Protein 4FOK (pdb70)

Structure (mmCIF, N/CA/C/O backbone):
data_4FOK
#
_entry.id   4FOK
#
_cell.length_a   65.676
_cell.length_b   85.515
_cell.length_c   46.323
_cell.angle_alpha   90.00
_cell.angle_beta   90.00
_cell.angle_gamma   90.00
#
_symmetry.space_group_name_H-M   'P 21 21 2'
#
loop_
_entity.id
_entity.type
_entity.pdbx_description
1 polymer FimX
2 non-polymer "9,9'-[(2R,3R,3aS,5S,7aR,9R,10R,10aS,12S,14aR)-3,5,10,12-tetrahydroxy-5,12-dioxidooctahydro-2H,7H-difuro[3,2-d:3',2'-j][1,3,7,9,2,8]tetraoxadiphosphacyclododecine-2,9-diyl]bis(2-amino-1,9-dihydro-6H-purin-6-one)"
3 non-polymer GLYCEROL
4 water water
#
loop_
_atom_site.group_PDB
_atom_site.id
_atom_site.type_symbol
_atom_site.label_atom_id
_atom_site.label_alt_id
_atom_site.label_comp_id
_atom_site.label_asym_id
_atom_site.label_entity_id
_atom_site.label_seq_id
_atom_site.pdbx_PDB_ins_code
_atom_site.Cartn_x
_atom_site.Cartn_y
_atom_site.Cartn_z
_atom_site.occupancy
_atom_site.B_iso_or_equiv
_atom_site.auth_seq_id
_atom_site.auth_comp_id
_atom_site.auth_asym_id
_atom_site.auth_atom_id
_atom_site.pdbx_PDB_model_num
ATOM 1 N N . VAL A 1 1 ? -23.796 3.331 -24.580 1.00 41.12 426 VAL A N 1
ATOM 2 C CA . VAL A 1 1 ? -23.684 2.800 -23.192 1.00 40.27 426 VAL A CA 1
ATOM 3 C C . VAL A 1 1 ? -22.403 1.953 -23.029 1.00 39.64 426 VAL A C 1
ATOM 4 O O . VAL A 1 1 ? -21.944 1.301 -23.983 1.00 38.95 426 VAL A O 1
ATOM 8 N N . SER A 1 2 ? -21.830 1.975 -21.824 1.00 38.34 427 SER A N 1
ATOM 9 C CA . SER A 1 2 ? -20.679 1.140 -21.497 1.00 37.80 427 SER A CA 1
ATOM 10 C C . SER A 1 2 ? -21.102 -0.022 -20.607 1.00 36.57 427 SER A C 1
ATOM 11 O O . SER A 1 2 ? -21.487 0.168 -19.439 1.00 35.29 427 SER A O 1
ATOM 14 N N . ILE A 1 3 ? -21.025 -1.225 -21.172 1.00 35.56 428 ILE A N 1
ATOM 15 C CA . ILE A 1 3 ? -21.400 -2.430 -20.450 1.00 35.40 428 ILE A CA 1
ATOM 16 C C . ILE A 1 3 ? -20.387 -2.676 -19.346 1.00 34.76 428 ILE A C 1
ATOM 17 O O . ILE A 1 3 ? -19.175 -2.599 -19.571 1.00 33.88 428 ILE A O 1
ATOM 22 N N . TYR A 1 4 ? -20.905 -2.961 -18.154 1.00 33.97 429 TYR A N 1
ATOM 23 C CA . TYR A 1 4 ? -20.077 -3.155 -16.984 1.00 33.66 429 TYR A CA 1
ATOM 24 C C . TYR A 1 4 ? -19.231 -4.407 -17.175 1.00 33.57 429 TYR A C 1
ATOM 25 O O . TYR A 1 4 ? -19.759 -5.495 -17.423 1.00 32.34 429 TYR A O 1
ATOM 34 N N . ASP A 1 5 ? -17.917 -4.222 -17.078 1.00 32.55 430 ASP A N 1
ATOM 35 C CA . ASP A 1 5 ? -16.978 -5.309 -17.106 1.00 32.76 430 ASP A CA 1
ATOM 36 C C . ASP A 1 5 ? -16.009 -5.073 -15.933 1.00 33.19 430 ASP A C 1
ATOM 37 O O . ASP A 1 5 ? -15.124 -4.218 -16.019 1.00 31.78 430 ASP A O 1
ATOM 42 N N . PRO A 1 6 ? -16.169 -5.839 -14.835 1.00 34.13 431 PRO A N 1
ATOM 43 C CA . PRO A 1 6 ? -15.420 -5.488 -13.615 1.00 34.67 431 PRO A CA 1
ATOM 44 C C . PRO A 1 6 ? -13.903 -5.431 -13.833 1.00 34.85 431 PRO A C 1
ATOM 45 O O . PRO A 1 6 ? -13.234 -4.514 -13.332 1.00 34.97 431 PRO A O 1
ATOM 49 N N . ALA A 1 7 ? -13.376 -6.390 -14.594 1.00 35.01 432 ALA A N 1
ATOM 50 C CA . ALA A 1 7 ? -11.947 -6.434 -14.901 1.00 34.88 432 ALA A CA 1
ATOM 51 C C . ALA A 1 7 ? -11.525 -5.165 -15.650 1.00 35.19 432 ALA A C 1
ATOM 52 O O . ALA A 1 7 ? -10.487 -4.568 -15.335 1.00 35.06 432 ALA A O 1
ATOM 54 N N . ALA A 1 8 ? -12.342 -4.749 -16.624 1.00 34.76 433 ALA A N 1
ATOM 55 C CA . ALA A 1 8 ? -12.093 -3.510 -17.376 1.00 34.80 433 ALA A CA 1
ATOM 56 C C . ALA A 1 8 ? -12.240 -2.268 -16.482 1.00 34.77 433 ALA A C 1
ATOM 57 O O . ALA A 1 8 ? -11.461 -1.325 -16.617 1.00 35.10 433 ALA A O 1
ATOM 59 N N . ALA A 1 9 ? -13.219 -2.263 -15.571 1.00 35.38 434 ALA A N 1
ATOM 60 C CA . ALA A 1 9 ? -13.372 -1.142 -14.617 1.00 35.47 434 ALA A CA 1
ATOM 61 C C . ALA A 1 9 ? -12.139 -0.995 -13.702 1.00 36.18 434 ALA A C 1
ATOM 62 O O . ALA A 1 9 ? -11.642 0.111 -13.474 1.00 35.28 434 ALA A O 1
ATOM 64 N N . ASP A 1 10 ? -11.641 -2.106 -13.174 1.00 37.12 435 ASP A N 1
ATOM 65 C CA . ASP A 1 10 ? -10.435 -2.052 -12.329 1.00 37.94 435 ASP A CA 1
ATOM 66 C C . ASP A 1 10 ? -9.216 -1.627 -13.153 1.00 38.54 435 ASP A C 1
ATOM 67 O O . ASP A 1 10 ? -8.391 -0.839 -12.680 1.00 38.04 435 ASP A O 1
ATOM 72 N N . ARG A 1 11 ? -9.119 -2.137 -14.383 1.00 39.28 436 ARG A N 1
ATOM 73 C CA . ARG A 1 11 ? -8.062 -1.725 -15.311 1.00 40.31 436 ARG A CA 1
ATOM 74 C C . ARG A 1 11 ? -8.079 -0.213 -15.568 1.00 40.25 436 ARG A C 1
ATOM 75 O O . ARG A 1 11 ? -7.011 0.416 -15.631 1.00 40.22 436 ARG A O 1
ATOM 83 N N . ALA A 1 12 ? -9.273 0.368 -15.725 1.00 39.99 437 ALA A N 1
ATOM 84 C CA . ALA A 1 12 ? -9.384 1.826 -15.985 1.00 39.75 437 ALA A CA 1
ATOM 85 C C . ALA A 1 12 ? -8.946 2.656 -14.792 1.00 39.20 437 ALA A C 1
ATOM 86 O O . ALA A 1 12 ? -8.331 3.715 -14.955 1.00 39.22 437 ALA A O 1
ATOM 88 N N . GLU A 1 13 ? -9.282 2.195 -13.596 1.00 38.47 438 GLU A N 1
ATOM 89 C CA . GLU A 1 13 ? -8.867 2.884 -12.391 1.00 38.20 438 GLU A CA 1
ATOM 90 C C . GLU A 1 13 ? -7.340 2.842 -12.265 1.00 37.63 438 GLU A C 1
ATOM 91 O O . GLU A 1 13 ? -6.711 3.851 -11.984 1.00 37.74 438 GLU A O 1
ATOM 97 N N . GLU A 1 14 ? -6.741 1.686 -12.504 1.00 37.00 439 GLU A N 1
ATOM 98 C CA . GLU A 1 14 ? -5.299 1.597 -12.383 1.00 36.77 439 GLU A CA 1
ATOM 99 C C . GLU A 1 14 ? -4.626 2.383 -13.489 1.00 35.84 439 GLU A C 1
ATOM 100 O O . GLU A 1 14 ? -3.549 2.912 -13.282 1.00 35.73 439 GLU A O 1
ATOM 106 N N . GLU A 1 15 ? -5.288 2.497 -14.640 1.00 34.55 440 GLU A N 1
ATOM 107 C CA . GLU A 1 15 ? -4.834 3.372 -15.712 1.00 33.74 440 GLU A CA 1
ATOM 108 C C . GLU A 1 15 ? -4.852 4.862 -15.284 1.00 32.61 440 GLU A C 1
ATOM 109 O O . GLU A 1 15 ? -3.938 5.608 -15.657 1.00 31.40 440 GLU A O 1
ATOM 115 N N . ARG A 1 16 ? -5.860 5.297 -14.513 1.00 31.26 441 ARG A N 1
ATOM 116 C CA A ARG A 1 16 ? -5.888 6.689 -14.014 0.60 31.26 441 ARG A CA 1
ATOM 117 C CA B ARG A 1 16 ? -5.893 6.680 -14.022 0.40 30.81 441 ARG A CA 1
ATOM 118 C C . ARG A 1 16 ? -4.727 6.930 -13.055 1.00 30.36 441 ARG A C 1
ATOM 119 O O . ARG A 1 16 ? -4.087 7.976 -13.097 1.00 29.13 441 ARG A O 1
ATOM 134 N N . ILE A 1 17 ? -4.476 5.959 -12.183 1.00 30.08 442 ILE A N 1
ATOM 135 C CA . ILE A 1 17 ? -3.388 6.068 -11.203 1.00 29.33 442 ILE A CA 1
ATOM 136 C C . ILE A 1 17 ? -2.078 6.056 -11.956 1.00 28.94 442 ILE A C 1
ATOM 137 O O . ILE A 1 17 ? -1.232 6.917 -11.734 1.00 28.02 442 ILE A O 1
ATOM 142 N N . GLU A 1 18 ? -1.924 5.087 -12.859 1.00 27.61 443 GLU A N 1
ATOM 143 C CA . GLU A 1 18 ? -0.710 4.950 -13.644 1.00 27.69 443 GLU A CA 1
ATOM 144 C C . GLU A 1 18 ? -0.372 6.230 -14.394 1.00 25.84 443 GLU A C 1
ATOM 145 O O . GLU A 1 18 ? 0.795 6.581 -14.478 1.00 25.44 443 GLU A O 1
ATOM 151 N N A ARG A 1 19 ? -1.385 6.900 -14.989 0.50 24.74 444 ARG A N 1
ATOM 152 N N B ARG A 1 19 ? -1.369 6.904 -14.921 0.50 24.50 444 ARG A N 1
ATOM 153 C CA A ARG A 1 19 ? -1.185 8.196 -15.720 0.50 24.21 444 ARG A CA 1
ATOM 154 C CA B ARG A 1 19 ? -1.069 8.053 -15.719 0.50 23.68 444 ARG A CA 1
ATOM 155 C C A ARG A 1 19 ? -0.579 9.213 -14.776 0.50 22.56 444 ARG A C 1
ATOM 156 C C B ARG A 1 19 ? -0.659 9.260 -14.824 0.50 22.36 444 ARG A C 1
ATOM 157 O O A ARG A 1 19 ? 0.383 9.902 -15.124 0.50 22.25 444 ARG A O 1
ATOM 158 O O B ARG A 1 19 ? 0.128 10.110 -15.257 0.50 21.91 444 ARG A O 1
ATOM 173 N N . TRP A 1 20 ? -1.158 9.306 -13.584 1.00 20.84 445 TRP A N 1
ATOM 174 C CA . TRP A 1 20 ? -0.670 10.273 -12.580 1.00 19.96 445 TRP A CA 1
ATOM 175 C C . TRP A 1 20 ? 0.763 9.945 -12.211 1.00 18.34 445 TRP A C 1
ATOM 176 O O . TRP A 1 20 ? 1.586 10.821 -12.107 1.00 16.32 445 TRP A O 1
ATOM 187 N N . VAL A 1 21 ? 1.038 8.661 -11.996 1.00 17.66 446 VAL A N 1
ATOM 188 C CA . VAL A 1 21 ? 2.398 8.255 -11.623 1.00 17.19 446 VAL A CA 1
ATOM 189 C C . VAL A 1 21 ? 3.342 8.613 -12.741 1.00 16.71 446 VAL A C 1
ATOM 190 O O . VAL A 1 21 ? 4.403 9.185 -12.532 1.00 14.50 446 VAL A O 1
ATOM 194 N N . GLU A 1 22 ? 2.955 8.255 -13.954 1.00 17.19 447 GLU A N 1
ATOM 195 C CA . GLU A 1 22 ? 3.758 8.595 -15.099 1.00 17.82 447 GLU A CA 1
ATOM 196 C C . GLU A 1 22 ? 3.933 10.119 -15.252 1.00 16.55 447 GLU A C 1
ATOM 197 O O . GLU A 1 22 ? 5.007 10.589 -15.623 1.00 17.29 447 GLU A O 1
ATOM 203 N N . GLN A 1 23 ? 2.883 10.880 -14.988 1.00 15.63 448 GLN A N 1
ATOM 204 C CA A GLN A 1 23 ? 2.998 12.336 -15.066 0.50 15.21 448 GLN A CA 1
ATOM 205 C CA B GLN A 1 23 ? 2.959 12.340 -15.029 0.50 15.49 448 GLN A CA 1
ATOM 206 C C . GLN A 1 23 ? 3.956 12.849 -13.990 1.00 14.29 448 GLN A C 1
ATOM 207 O O . GLN A 1 23 ? 4.756 13.728 -14.257 1.00 14.02 448 GLN A O 1
ATOM 218 N N . LEU A 1 24 ? 3.904 12.281 -12.791 1.00 13.62 449 LEU A N 1
ATOM 219 C CA . LEU A 1 24 ? 4.861 12.677 -11.756 1.00 13.14 449 LEU A CA 1
ATOM 220 C C . LEU A 1 24 ? 6.299 12.366 -12.155 1.00 12.96 449 LEU A C 1
ATOM 221 O O . LEU A 1 24 ? 7.188 13.182 -11.965 1.00 12.82 449 LEU A O 1
ATOM 226 N N A ARG A 1 25 ? 6.542 11.199 -12.732 0.50 13.04 450 ARG A N 1
ATOM 227 N N B ARG A 1 25 ? 6.504 11.168 -12.707 0.50 13.15 450 ARG A N 1
ATOM 228 C CA A ARG A 1 25 ? 7.887 10.906 -13.215 0.50 13.19 450 ARG A CA 1
ATOM 229 C CA B ARG A 1 25 ? 7.794 10.777 -13.287 0.50 13.35 450 ARG A CA 1
ATOM 230 C C A ARG A 1 25 ? 8.321 11.836 -14.330 0.50 12.41 450 ARG A C 1
ATOM 231 C C B ARG A 1 25 ? 8.284 11.800 -14.308 0.50 12.52 450 ARG A C 1
ATOM 232 O O A ARG A 1 25 ? 9.476 12.250 -14.365 0.50 12.80 450 ARG A O 1
ATOM 233 O O B ARG A 1 25 ? 9.429 12.236 -14.258 0.50 12.77 450 ARG A O 1
ATOM 248 N N . GLU A 1 26 ? 7.407 12.142 -15.249 1.00 12.79 451 GLU A N 1
ATOM 249 C CA . GLU A 1 26 ? 7.700 13.106 -16.311 1.00 12.63 451 GLU A CA 1
ATOM 250 C C . GLU A 1 26 ? 8.016 14.462 -15.729 1.00 13.21 451 GLU A C 1
ATOM 251 O O . GLU A 1 26 ? 8.969 15.113 -16.155 1.00 13.94 451 GLU A O 1
ATOM 257 N N . ALA A 1 27 ? 7.291 14.841 -14.676 1.00 13.05 452 ALA A N 1
ATOM 258 C CA . ALA A 1 27 ? 7.562 16.094 -14.000 1.00 13.46 452 ALA A CA 1
ATOM 259 C C . ALA A 1 27 ? 8.938 16.111 -13.355 1.00 13.62 452 ALA A C 1
ATOM 260 O O . ALA A 1 27 ? 9.619 17.113 -13.391 1.00 13.42 452 ALA A O 1
ATOM 262 N N . LEU A 1 28 ? 9.360 14.989 -12.779 1.00 13.23 453 LEU A N 1
ATOM 263 C CA . LEU A 1 28 ? 10.681 14.930 -12.164 1.00 14.73 453 LEU A CA 1
ATOM 264 C C . LEU A 1 28 ? 11.797 15.063 -13.202 1.00 16.05 453 LEU A C 1
ATOM 265 O O . LEU A 1 28 ? 12.748 15.825 -13.001 1.00 16.52 453 LEU A O 1
ATOM 270 N N . VAL A 1 29 ? 11.634 14.368 -14.320 1.00 17.03 454 VAL A N 1
ATOM 271 C CA . VAL A 1 29 ? 12.618 14.352 -15.408 1.00 17.46 454 VAL A CA 1
ATOM 272 C C . VAL A 1 29 ? 12.609 15.688 -16.158 1.00 17.77 454 VAL A C 1
ATOM 273 O O . VAL A 1 29 ? 13.649 16.239 -16.473 1.00 18.35 454 VAL A O 1
ATOM 277 N N . GLY A 1 30 ? 11.414 16.214 -16.408 1.00 17.08 455 GLY A N 1
ATOM 278 C CA . GLY A 1 30 ? 11.234 17.359 -17.269 1.00 16.36 455 GLY A CA 1
ATOM 279 C C . GLY A 1 30 ? 11.015 18.688 -16.589 1.00 16.64 455 GLY A C 1
ATOM 280 O O . GLY A 1 30 ? 10.511 19.598 -17.223 1.00 18.08 455 GLY A O 1
ATOM 281 N N . ASP A 1 31 ? 11.333 18.780 -15.301 1.00 16.17 456 ASP A N 1
ATOM 282 C CA A ASP A 1 31 ? 11.197 20.074 -14.645 0.50 16.15 456 ASP A CA 1
ATOM 283 C CA B ASP A 1 31 ? 11.127 19.970 -14.441 0.50 16.32 456 ASP A CA 1
ATOM 284 C C . ASP A 1 31 ? 9.731 20.552 -14.645 1.00 15.17 456 ASP A C 1
ATOM 285 O O . ASP A 1 31 ? 9.489 21.742 -14.881 1.00 14.81 456 ASP A O 1
ATOM 294 N N . GLY A 1 32 ? 8.795 19.640 -14.434 1.00 13.74 457 GLY A N 1
ATOM 295 C CA . GLY A 1 32 ? 7.373 19.940 -14.497 1.00 13.75 457 GLY A CA 1
ATOM 296 C C . GLY A 1 32 ? 6.871 20.491 -13.201 1.00 13.30 457 GLY A C 1
ATOM 297 O O . GLY A 1 32 ? 5.783 21.078 -13.145 1.00 13.81 457 GLY A O 1
ATOM 298 N N . PHE A 1 33 ? 7.674 20.352 -12.151 1.00 12.56 458 PHE A N 1
ATOM 299 C CA . PHE A 1 33 ? 7.305 20.982 -10.906 1.00 11.85 458 PHE A CA 1
ATOM 300 C C . PHE A 1 33 ? 7.709 22.424 -10.901 1.00 11.88 458 PHE A C 1
ATOM 301 O O . PHE A 1 33 ? 8.455 22.865 -11.743 1.00 11.44 458 PHE A O 1
ATOM 309 N N . LEU A 1 34 ? 7.196 23.161 -9.929 1.00 13.19 459 LEU A N 1
ATOM 310 C CA . LEU A 1 34 ? 7.486 24.579 -9.788 1.00 14.03 459 LEU A CA 1
ATOM 311 C C . LEU A 1 34 ? 7.396 24.886 -8.295 1.00 13.01 459 LEU A C 1
ATOM 312 O O . LEU A 1 34 ? 6.585 24.290 -7.601 1.00 13.56 459 LEU A O 1
ATOM 317 N N . LEU A 1 35 ? 8.227 25.782 -7.805 1.00 12.54 460 LEU A N 1
ATOM 318 C CA . LEU A 1 35 ? 8.026 26.303 -6.444 1.00 12.06 460 LEU A CA 1
ATOM 319 C C . LEU A 1 35 ? 7.368 27.671 -6.445 1.00 12.40 460 LEU A C 1
ATOM 320 O O . LEU A 1 35 ? 7.695 28.545 -7.223 1.00 13.71 460 LEU A O 1
ATOM 325 N N . HIS A 1 36 ? 6.418 27.825 -5.562 1.00 11.57 461 HIS A N 1
ATOM 326 C CA . HIS A 1 36 ? 5.943 29.117 -5.152 1.00 11.95 461 HIS A CA 1
ATOM 327 C C . HIS A 1 36 ? 6.462 29.379 -3.757 1.00 12.09 461 HIS A C 1
ATOM 328 O O . HIS A 1 36 ? 6.953 28.474 -3.082 1.00 11.88 461 HIS A O 1
ATOM 335 N N . TYR A 1 37 ? 6.327 30.616 -3.305 1.00 11.58 462 TYR A N 1
ATOM 336 C CA . TYR A 1 37 ? 6.991 31.047 -2.107 1.00 12.06 462 TYR A CA 1
ATOM 337 C C . TYR A 1 37 ? 6.060 31.857 -1.266 1.00 12.58 462 TYR A C 1
ATOM 338 O O . TYR A 1 37 ? 5.270 32.628 -1.798 1.00 13.63 462 TYR A O 1
ATOM 347 N N . GLN A 1 38 ? 6.142 31.651 0.033 1.00 11.72 463 GLN A N 1
ATOM 348 C CA . GLN A 1 38 ? 5.346 32.409 0.962 1.00 11.44 463 GLN A CA 1
ATOM 349 C C . GLN A 1 38 ? 6.296 33.088 1.929 1.00 11.43 463 GLN A C 1
ATOM 350 O O . GLN A 1 38 ? 7.088 32.409 2.582 1.00 11.80 463 GLN A O 1
ATOM 356 N N . PRO A 1 39 ? 6.221 34.425 2.046 1.00 12.88 464 PRO A N 1
ATOM 357 C CA . PRO A 1 39 ? 7.046 35.162 2.976 1.00 12.47 464 PRO A CA 1
ATOM 358 C C . PRO A 1 39 ? 6.752 34.722 4.391 1.00 12.08 464 PRO A C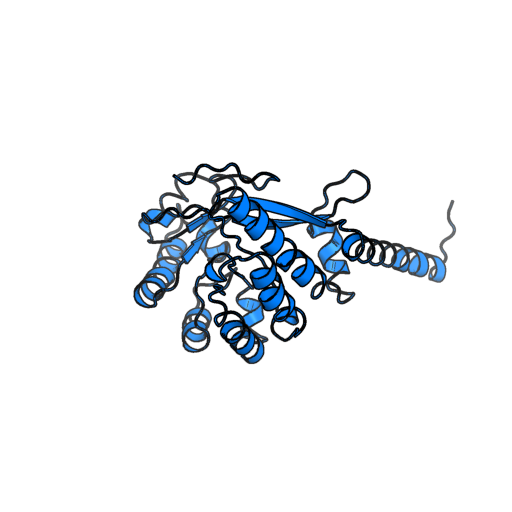 1
ATOM 359 O O . PRO A 1 39 ? 5.592 34.448 4.735 1.00 12.71 464 PRO A O 1
ATOM 363 N N . VAL A 1 40 ? 7.807 34.663 5.183 1.00 11.33 465 VAL A N 1
ATOM 364 C CA . VAL A 1 40 ? 7.737 34.340 6.596 1.00 11.49 465 VAL A CA 1
ATOM 365 C C . VAL A 1 40 ? 8.320 35.522 7.307 1.00 12.74 465 VAL A C 1
ATOM 366 O O . VAL A 1 40 ? 9.474 35.872 7.068 1.00 14.91 465 VAL A O 1
ATOM 370 N N . LEU A 1 41 ? 7.500 36.146 8.154 1.00 12.42 466 LEU A N 1
ATOM 371 C CA . LEU A 1 41 ? 7.831 37.433 8.775 1.00 13.21 466 LEU A CA 1
ATOM 372 C C . LEU A 1 41 ? 8.300 37.269 10.210 1.00 12.95 466 LEU A C 1
ATOM 373 O O . LEU A 1 41 ? 7.648 36.618 11.039 1.00 13.54 466 LEU A O 1
ATOM 378 N N . ASN A 1 42 ? 9.446 37.851 10.503 1.00 13.94 467 ASN A N 1
ATOM 379 C CA . ASN A 1 42 ? 9.958 37.898 11.859 1.00 14.81 467 ASN A CA 1
ATOM 380 C C . ASN A 1 42 ? 9.245 38.959 12.670 1.00 15.65 467 ASN A C 1
ATOM 381 O O . ASN A 1 42 ? 9.093 40.101 12.217 1.00 15.05 467 ASN A O 1
ATOM 386 N N . LEU A 1 43 ? 8.805 38.572 13.855 1.00 15.55 468 LEU A N 1
ATOM 387 C CA . LEU A 1 43 ? 8.064 39.466 14.747 1.00 17.21 468 LEU A CA 1
ATOM 388 C C . LEU A 1 43 ? 8.905 40.005 15.903 1.00 18.35 468 LEU A C 1
ATOM 389 O O . LEU A 1 43 ? 8.400 40.793 16.710 1.00 19.70 468 LEU A O 1
ATOM 394 N N . GLN A 1 44 ? 10.140 39.564 16.023 1.00 20.47 469 GLN A N 1
ATOM 395 C CA . GLN A 1 44 ? 10.892 39.791 17.257 1.00 21.59 469 GLN A CA 1
ATOM 396 C C . GLN A 1 44 ? 12.173 40.535 16.979 1.00 23.37 469 GLN A C 1
ATOM 397 O O . GLN A 1 44 ? 13.217 40.228 17.574 1.00 24.37 469 GLN A O 1
ATOM 403 N N . GLY A 1 45 ? 12.087 41.503 16.057 1.00 23.78 470 GLY A N 1
ATOM 404 C CA . GLY A 1 45 ? 13.167 42.464 15.805 1.00 25.20 470 GLY A CA 1
ATOM 405 C C . GLY A 1 45 ? 14.349 41.979 14.982 1.00 25.95 470 GLY A C 1
ATOM 406 O O . GLY A 1 45 ? 15.440 42.587 15.034 1.00 26.37 470 GLY A O 1
ATOM 407 N N . GLU A 1 46 ? 14.179 40.891 14.225 1.00 25.57 471 GLU A N 1
ATOM 408 C CA . GLU A 1 46 ? 15.291 40.367 13.44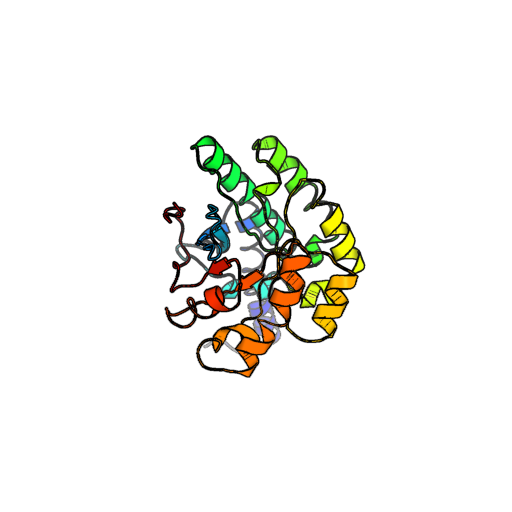1 1.00 25.77 471 GLU A CA 1
ATOM 409 C C . GLU A 1 46 ? 14.791 40.007 12.053 1.00 25.64 471 GLU A C 1
ATOM 410 O O . GLU A 1 46 ? 14.523 38.825 11.749 1.00 24.72 471 GLU A O 1
ATOM 416 N N . PRO A 1 47 ? 14.601 41.052 11.230 1.00 25.44 472 PRO A N 1
ATOM 417 C CA . PRO A 1 47 ? 14.127 40.812 9.901 1.00 24.80 472 PRO A CA 1
ATOM 418 C C . PRO A 1 47 ? 15.104 39.862 9.249 1.00 24.06 472 PRO A C 1
ATOM 419 O O . PRO A 1 47 ? 16.315 39.865 9.559 1.00 23.75 472 PRO A O 1
ATOM 423 N N . LEU A 1 48 ? 14.555 39.021 8.400 1.00 20.77 473 LEU A N 1
ATOM 424 C CA . LEU A 1 48 ? 15.318 38.028 7.696 1.00 19.32 473 LEU A CA 1
ATOM 425 C C . LEU A 1 48 ? 14.493 37.776 6.461 1.00 17.24 473 LEU A C 1
ATOM 426 O O . LEU A 1 48 ? 13.264 37.719 6.550 1.00 16.21 473 LEU A O 1
ATOM 431 N N . GLU A 1 49 ? 15.147 37.712 5.315 1.00 14.95 474 GLU A N 1
ATOM 432 C CA . GLU A 1 49 ? 14.485 37.430 4.078 1.00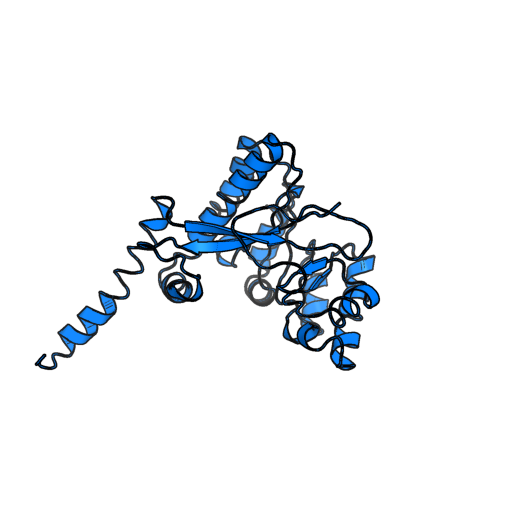 14.62 474 GLU A CA 1
ATOM 433 C C . GLU A 1 49 ? 14.323 35.915 4.031 1.00 13.93 474 GLU A C 1
ATOM 434 O O . GLU A 1 49 ? 15.267 35.154 3.747 1.00 14.01 474 GLU A O 1
ATOM 440 N N . LEU A 1 50 ? 13.121 35.514 4.360 1.00 13.11 475 LEU A N 1
ATOM 441 C CA . LEU A 1 50 ? 12.764 34.135 4.510 1.00 12.58 475 LEU A CA 1
ATOM 442 C C . LEU A 1 50 ? 11.438 33.861 3.817 1.00 12.27 475 LEU A C 1
ATOM 443 O O . LEU A 1 50 ? 10.435 34.531 4.065 1.00 12.24 475 LEU A O 1
ATOM 448 N N . TYR A 1 51 ? 11.422 32.821 2.994 1.00 11.71 476 TYR A N 1
ATOM 449 C CA . TYR A 1 51 ? 10.195 32.347 2.420 1.00 11.40 476 TYR A CA 1
ATOM 450 C C . TYR A 1 51 ? 10.086 30.860 2.651 1.00 11.27 476 TYR A C 1
ATOM 451 O O . TYR A 1 51 ? 11.090 30.171 2.770 1.00 11.46 476 TYR A O 1
ATOM 460 N N . GLN A 1 52 ? 8.865 30.352 2.639 1.00 10.85 477 GLN A N 1
ATOM 461 C CA . GLN A 1 52 ? 8.673 28.921 2.566 1.00 10.59 477 GLN A CA 1
ATOM 462 C C . GLN A 1 52 ? 8.368 28.534 1.150 1.00 9.83 477 GLN A C 1
ATOM 463 O O . GLN A 1 52 ? 7.551 29.160 0.489 1.00 11.19 477 GLN A O 1
ATOM 469 N N . ALA A 1 53 ? 8.960 27.433 0.735 1.00 10.60 478 ALA A N 1
ATOM 470 C CA . ALA A 1 53 ? 8.691 26.879 -0.562 1.00 10.58 478 ALA A CA 1
ATOM 471 C C . ALA A 1 53 ? 7.447 26.022 -0.546 1.00 10.39 478 ALA A C 1
ATOM 472 O O . ALA A 1 53 ? 7.251 25.230 0.371 1.00 10.76 478 ALA A O 1
ATOM 474 N N . PHE A 1 54 ? 6.611 26.197 -1.572 1.00 11.22 479 PHE A N 1
ATOM 475 C CA . PHE A 1 54 ? 5.448 25.360 -1.783 1.00 11.17 479 PHE A CA 1
ATOM 476 C C . PHE A 1 54 ? 5.496 24.774 -3.198 1.00 12.31 479 PHE A C 1
ATOM 477 O O . PHE A 1 54 ? 5.827 25.459 -4.186 1.00 13.63 479 PHE A O 1
ATOM 485 N N . LEU A 1 55 ? 5.187 23.503 -3.273 1.00 11.04 480 LEU A N 1
ATOM 486 C CA . LEU A 1 55 ? 5.274 22.737 -4.516 1.00 11.22 480 LEU A CA 1
ATOM 487 C C . LEU A 1 55 ? 4.045 22.886 -5.368 1.00 11.69 480 LEU A C 1
ATOM 488 O O . LEU A 1 55 ? 2.936 22.792 -4.868 1.00 12.38 480 LEU A O 1
ATOM 493 N N . ARG A 1 56 ? 4.253 23.084 -6.667 1.00 11.52 481 ARG A N 1
ATOM 494 C CA . ARG A 1 56 ? 3.192 23.046 -7.647 1.00 13.00 481 ARG A CA 1
ATOM 495 C C . ARG A 1 56 ? 3.640 22.137 -8.780 1.00 12.36 481 ARG A C 1
ATOM 496 O O . ARG A 1 56 ? 4.835 21.925 -9.007 1.00 12.96 481 ARG A O 1
ATOM 504 N N . LEU A 1 57 ? 2.666 21.589 -9.483 1.00 12.79 482 LEU A N 1
ATOM 505 C CA . LEU A 1 57 ? 2.896 20.821 -10.661 1.00 12.46 482 LEU A CA 1
ATOM 506 C C . LEU A 1 57 ? 2.264 21.520 -11.838 1.00 13.60 482 LEU A C 1
ATOM 507 O O . LEU A 1 57 ? 1.064 21.796 -11.829 1.00 13.83 482 LEU A O 1
ATOM 512 N N . GLU A 1 58 ? 3.060 21.821 -12.855 1.00 13.60 483 GLU A N 1
ATOM 513 C CA . GLU A 1 58 ? 2.537 22.554 -14.001 1.00 14.78 483 GLU A CA 1
ATOM 514 C C . GLU A 1 58 ? 2.132 21.529 -15.060 1.00 15.05 483 GLU A C 1
ATOM 515 O O . GLU A 1 58 ? 2.959 21.020 -15.824 1.00 16.36 483 GLU A O 1
ATOM 521 N N . ARG A 1 59 ? 0.852 21.175 -15.013 1.00 15.38 484 ARG A N 1
ATOM 522 C CA . ARG A 1 59 ? 0.307 20.116 -15.820 1.00 16.25 484 ARG A CA 1
ATOM 523 C C . ARG A 1 59 ? -0.645 20.683 -16.851 1.00 16.24 484 ARG A C 1
ATOM 524 O O . ARG A 1 59 ? -1.784 21.024 -16.547 1.00 16.26 484 ARG A O 1
ATOM 532 N N . ASN A 1 60 ? -0.169 20.754 -18.085 1.00 16.90 485 ASN A N 1
ATOM 533 C CA . ASN A 1 60 ? -1.021 21.078 -19.225 1.00 17.65 485 ASN A CA 1
ATOM 534 C C . ASN A 1 60 ? -1.924 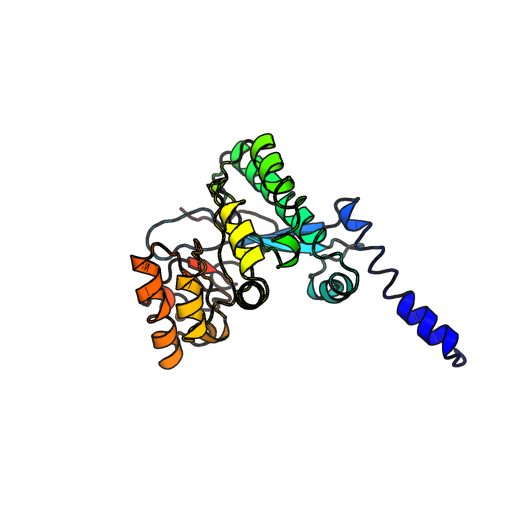22.298 -18.954 1.00 17.59 485 ASN A C 1
ATOM 535 O O . ASN A 1 60 ? -3.125 22.255 -19.136 1.00 17.87 485 ASN A O 1
ATOM 540 N N . GLY A 1 61 ? -1.327 23.368 -18.460 1.00 17.89 486 GLY A N 1
ATOM 541 C CA . GLY A 1 61 ? -2.013 24.640 -18.313 1.00 18.41 486 GLY A CA 1
ATOM 542 C C . GLY A 1 61 ? -2.658 24.812 -16.948 1.00 19.23 486 GLY A C 1
ATOM 543 O O . GLY A 1 61 ? -3.320 25.809 -16.704 1.00 20.13 486 GLY A O 1
ATOM 544 N N . GLU A 1 62 ? -2.462 23.840 -16.056 1.00 18.49 487 GLU A N 1
ATOM 545 C CA . GLU A 1 62 ? -2.960 23.956 -14.711 1.00 18.23 487 GLU A CA 1
ATOM 546 C C . GLU A 1 62 ? -1.797 23.956 -13.743 1.00 17.51 487 GLU A C 1
ATOM 547 O O . GLU A 1 62 ? -0.910 23.123 -13.818 1.00 17.57 487 GLU A O 1
ATOM 553 N N . MET A 1 63 ? -1.844 24.887 -12.823 1.00 16.54 488 MET A N 1
ATOM 554 C CA A MET A 1 63 ? -0.871 25.003 -11.746 0.50 16.57 488 MET A CA 1
ATOM 555 C CA B MET A 1 63 ? -0.851 24.907 -11.778 0.50 17.02 488 MET A CA 1
ATOM 556 C C . MET A 1 63 ? -1.394 24.151 -10.587 1.00 15.79 488 MET A C 1
ATOM 557 O O . MET A 1 63 ? -2.152 24.667 -9.778 1.00 17.39 488 MET A O 1
ATOM 566 N N . MET A 1 64 ? -1.043 22.880 -10.516 1.00 14.36 489 MET A N 1
ATOM 567 C CA A MET A 1 64 ? -1.725 22.029 -9.568 0.50 13.77 489 MET A CA 1
ATOM 568 C CA B MET A 1 64 ? -1.693 21.944 -9.588 0.50 14.04 489 MET A CA 1
ATOM 569 C C . MET A 1 64 ? -1.083 21.993 -8.179 1.00 13.57 489 MET A C 1
ATOM 570 O O . MET A 1 64 ? 0.112 22.031 -8.020 1.00 14.00 489 MET A O 1
ATOM 579 N N . SER A 1 65 ? -1.945 21.921 -7.193 1.00 13.18 490 SER A N 1
ATOM 580 C CA . SER A 1 65 ? -1.578 21.723 -5.819 1.00 12.18 490 SER A CA 1
ATOM 581 C C . SER A 1 65 ? -1.176 20.271 -5.599 1.00 12.05 490 SER A C 1
ATOM 582 O O . SER A 1 65 ? -1.708 19.371 -6.233 1.00 12.87 490 SER A O 1
ATOM 585 N N . PRO A 1 66 ? -0.300 20.015 -4.618 1.00 12.30 491 PRO A N 1
ATOM 586 C CA . PRO A 1 66 ? -0.017 18.654 -4.215 1.00 12.67 491 PRO A CA 1
ATOM 587 C C . PRO A 1 66 ? -1.238 17.933 -3.692 1.00 11.50 491 PRO A C 1
ATOM 588 O O . PRO A 1 66 ? -1.250 16.710 -3.661 1.00 11.61 491 PRO A O 1
ATOM 592 N N . ASN A 1 67 ? -2.283 18.683 -3.327 1.00 10.86 492 ASN A N 1
ATOM 593 C CA . ASN A 1 67 ? -3.556 18.061 -3.019 1.00 12.15 492 ASN A CA 1
ATOM 594 C C . ASN A 1 67 ? -4.047 17.122 -4.123 1.00 11.54 492 ASN A C 1
ATOM 595 O O . ASN A 1 67 ? -4.751 16.138 -3.853 1.00 12.46 492 ASN A O 1
ATOM 600 N N . ALA A 1 68 ? -3.693 17.450 -5.361 1.00 12.15 493 ALA A N 1
ATOM 601 C CA . ALA A 1 68 ? -4.043 16.637 -6.520 1.00 12.94 493 ALA A CA 1
ATOM 602 C C . ALA A 1 68 ? -3.347 15.274 -6.520 1.00 13.35 493 ALA A C 1
ATOM 603 O O . ALA A 1 68 ? -3.964 14.235 -6.857 1.00 14.52 493 ALA A O 1
ATOM 605 N N . PHE A 1 69 ? -2.057 15.268 -6.181 1.00 13.56 494 PHE A N 1
ATOM 606 C CA . PHE A 1 69 ? -1.213 14.136 -6.524 1.00 14.02 494 PHE A CA 1
ATOM 607 C C . PHE A 1 69 ? -0.396 13.512 -5.404 1.00 15.33 494 PHE A C 1
ATOM 608 O O . PHE A 1 69 ? 0.239 12.474 -5.595 1.00 14.51 494 PHE A O 1
ATOM 616 N N . MET A 1 70 ? -0.373 14.121 -4.248 1.00 16.71 495 MET A N 1
ATOM 617 C CA . MET A 1 70 ? 0.539 13.628 -3.214 1.00 18.32 495 MET A CA 1
ATOM 618 C C . MET A 1 70 ? 0.156 12.260 -2.680 1.00 18.89 495 MET A C 1
ATOM 619 O O . MET A 1 70 ? 1.037 11.500 -2.285 1.00 19.22 495 MET A O 1
ATOM 624 N N . ALA A 1 71 ? -1.129 11.920 -2.730 1.00 18.76 496 ALA A N 1
ATOM 625 C CA . ALA A 1 71 ? -1.589 10.649 -2.222 1.00 19.05 496 ALA A CA 1
ATOM 626 C C . ALA A 1 71 ? -1.047 9.595 -3.147 1.00 18.06 496 ALA A C 1
ATOM 627 O O . ALA A 1 71 ? -0.500 8.604 -2.687 1.00 19.13 496 ALA A O 1
ATOM 629 N N . ILE A 1 72 ? -1.162 9.837 -4.452 1.00 17.73 497 ILE A N 1
ATOM 630 C CA . ILE A 1 72 ? -0.580 8.933 -5.442 1.00 17.84 497 ILE A CA 1
ATOM 631 C C . ILE A 1 72 ? 0.935 8.829 -5.296 1.00 17.36 497 ILE A C 1
ATOM 632 O O . ILE A 1 72 ? 1.514 7.714 -5.357 1.00 16.85 497 ILE A O 1
ATOM 637 N N . ALA A 1 73 ? 1.573 9.966 -5.076 1.00 17.09 498 ALA A N 1
ATOM 638 C CA . ALA A 1 73 ? 3.013 9.975 -4.901 1.00 16.93 498 ALA A CA 1
ATOM 639 C C . ALA A 1 73 ? 3.431 9.122 -3.708 1.00 18.05 498 ALA A C 1
ATOM 640 O O . ALA A 1 73 ? 4.408 8.393 -3.785 1.00 16.97 498 ALA A O 1
ATOM 642 N N . GLU A 1 74 ? 2.740 9.296 -2.594 1.00 19.09 499 GLU A N 1
ATOM 643 C CA A GLU A 1 74 ? 3.042 8.515 -1.397 0.50 20.47 499 GLU A CA 1
ATOM 644 C CA B GLU A 1 74 ? 2.998 8.518 -1.385 0.50 20.42 499 GLU A CA 1
ATOM 645 C C . GLU A 1 74 ? 2.859 7.033 -1.686 1.00 21.18 499 GLU A C 1
ATOM 646 O O . GLU A 1 74 ? 3.747 6.240 -1.357 1.00 20.99 499 GLU A O 1
ATOM 657 N N . GLU A 1 75 ? 1.742 6.665 -2.319 1.00 21.76 500 GLU A N 1
ATOM 658 C CA . GLU A 1 75 ? 1.434 5.231 -2.582 1.00 23.94 500 GLU A CA 1
ATOM 659 C C . GLU A 1 75 ? 2.423 4.618 -3.532 1.00 23.45 500 GLU A C 1
ATOM 660 O O . GLU A 1 75 ? 2.610 3.407 -3.511 1.00 23.65 500 GLU A O 1
ATOM 666 N N . HIS A 1 76 ? 3.043 5.439 -4.377 1.00 21.75 501 HIS A N 1
ATOM 667 C CA . HIS A 1 76 ? 3.970 4.933 -5.379 1.00 21.13 501 HIS A CA 1
ATOM 668 C C . HIS A 1 76 ? 5.405 5.299 -5.110 1.00 19.88 501 HIS A C 1
ATOM 669 O O . HIS A 1 76 ? 6.255 5.198 -5.986 1.00 20.36 501 HIS A O 1
ATOM 676 N N . ASP A 1 77 ? 5.663 5.676 -3.872 1.00 19.90 502 ASP A N 1
ATOM 677 C CA . ASP A 1 77 ? 7.002 5.888 -3.382 1.00 20.66 502 ASP A CA 1
ATOM 678 C C . ASP A 1 77 ? 7.742 6.942 -4.205 1.00 19.14 502 ASP A C 1
ATOM 679 O O . ASP A 1 77 ? 8.943 6.811 -4.488 1.00 19.50 502 ASP A O 1
ATOM 684 N N . LEU A 1 78 ? 7.042 8.018 -4.535 1.00 17.24 503 LEU A N 1
ATOM 685 C CA . LEU A 1 78 ? 7.667 9.134 -5.258 1.00 15.59 503 LEU A CA 1
ATOM 686 C C . LEU A 1 78 ? 7.961 10.335 -4.385 1.00 14.45 503 LEU A C 1
ATOM 687 O O . LEU A 1 78 ? 8.606 11.262 -4.834 1.00 12.91 503 LEU A O 1
ATOM 692 N N . VAL A 1 79 ? 7.531 10.300 -3.132 1.00 12.86 504 VAL A N 1
ATOM 693 C CA . VAL A 1 79 ? 7.694 11.455 -2.258 1.00 13.67 504 VAL A CA 1
ATOM 694 C C . VAL A 1 79 ? 9.159 11.750 -1.976 1.00 12.74 504 VAL A C 1
ATOM 695 O O . VAL A 1 79 ? 9.574 12.897 -1.981 1.00 12.43 504 VAL A O 1
ATOM 699 N N A THR A 1 80 ? 9.941 10.700 -1.772 0.50 12.58 505 THR A N 1
ATOM 700 N N B THR A 1 80 ? 9.969 10.720 -1.760 0.50 12.98 505 THR A N 1
ATOM 701 C CA A THR A 1 80 ? 11.372 10.831 -1.528 0.50 12.63 505 THR A CA 1
ATOM 702 C CA B THR A 1 80 ? 11.394 10.944 -1.488 0.50 13.30 505 THR A CA 1
ATOM 703 C C A THR A 1 80 ? 12.041 11.639 -2.618 0.50 12.62 505 THR A C 1
ATOM 704 C C B THR A 1 80 ? 12.057 11.685 -2.633 0.50 13.01 505 THR A C 1
ATOM 705 O O A THR A 1 80 ? 12.781 12.577 -2.346 0.50 12.88 505 THR A O 1
ATOM 706 O O B THR A 1 80 ? 12.824 12.627 -2.416 0.50 13.16 505 THR A O 1
ATOM 713 N N . GLU A 1 81 ? 11.748 11.285 -3.868 1.00 13.08 506 GLU A N 1
ATOM 714 C CA . GLU A 1 81 ? 12.329 11.951 -5.006 1.00 13.91 506 GLU A CA 1
ATOM 715 C C . GLU A 1 81 ? 11.752 13.352 -5.217 1.00 12.50 506 GLU A C 1
ATOM 716 O O . GLU A 1 81 ? 12.471 14.251 -5.621 1.00 12.88 506 GLU A O 1
ATOM 722 N N . ILE A 1 82 ? 10.464 13.537 -4.923 1.00 12.27 507 ILE A N 1
ATOM 723 C CA . ILE A 1 82 ? 9.837 14.843 -5.072 1.00 12.55 507 ILE A CA 1
ATOM 724 C C . ILE A 1 82 ? 10.460 15.794 -4.078 1.00 12.40 507 ILE A C 1
ATOM 725 O O . ILE A 1 82 ? 10.791 16.915 -4.414 1.00 12.29 507 ILE A O 1
ATOM 730 N N . ASP A 1 83 ? 10.642 15.331 -2.847 1.00 12.01 508 ASP A N 1
ATOM 731 C CA . ASP A 1 83 ? 11.293 16.195 -1.827 1.00 11.66 508 ASP A CA 1
ATOM 732 C C . ASP A 1 83 ? 12.732 16.567 -2.207 1.00 11.61 508 ASP A C 1
ATOM 733 O O . ASP A 1 83 ? 13.150 17.701 -2.031 1.00 11.05 508 ASP A O 1
ATOM 738 N N . ARG A 1 84 ? 13.463 15.642 -2.801 1.00 11.62 509 ARG A N 1
ATOM 739 C CA . ARG A 1 84 ? 14.790 15.965 -3.285 1.00 11.87 509 ARG A CA 1
ATOM 740 C C . ARG A 1 84 ? 14.752 16.974 -4.405 1.00 10.97 509 ARG A C 1
ATOM 741 O O . ARG A 1 84 ? 15.642 17.846 -4.487 1.00 12.41 509 ARG A O 1
ATOM 749 N N . TRP A 1 85 ? 13.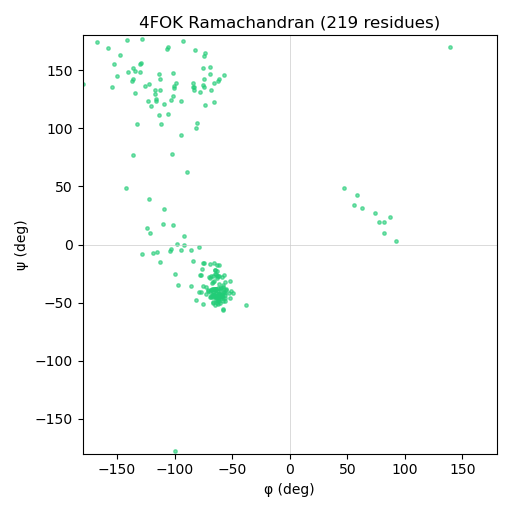753 16.841 -5.278 1.00 10.69 510 TRP A N 1
ATOM 750 C CA . TRP A 1 85 ? 13.524 17.795 -6.405 1.00 11.51 510 TRP A CA 1
ATOM 751 C C . TRP A 1 85 ? 13.335 19.189 -5.813 1.00 10.53 510 TRP A C 1
ATOM 752 O O . TRP A 1 85 ? 13.919 20.181 -6.270 1.00 12.69 510 TRP A O 1
ATOM 763 N N . VAL A 1 86 ? 12.466 19.267 -4.808 1.00 9.78 511 VAL A N 1
ATOM 764 C CA . VAL A 1 86 ? 12.166 20.532 -4.151 1.00 8.60 511 VAL A CA 1
ATOM 765 C C . VAL A 1 86 ? 13.391 21.125 -3.510 1.00 9.59 511 VAL A C 1
ATOM 766 O O . VAL A 1 86 ? 13.668 22.322 -3.673 1.00 10.10 511 VAL A O 1
ATOM 770 N N . VAL A 1 87 ? 14.111 20.301 -2.756 1.00 10.17 512 VAL A N 1
ATOM 771 C CA . VAL A 1 87 ? 15.310 20.771 -2.091 1.00 10.50 512 VAL A CA 1
ATOM 772 C C . VAL A 1 87 ? 16.321 21.254 -3.120 1.00 10.97 512 VAL A C 1
ATOM 773 O O . VAL A 1 87 ? 16.876 22.319 -2.933 1.00 11.39 512 VAL A O 1
ATOM 777 N N . ALA A 1 88 ? 16.599 20.446 -4.137 1.00 12.04 513 ALA A N 1
ATOM 778 C CA . ALA A 1 88 ? 17.497 20.874 -5.221 1.00 12.08 513 ALA A CA 1
ATOM 779 C C . ALA A 1 88 ? 17.051 22.192 -5.874 1.00 11.99 513 ALA A C 1
ATOM 780 O O . ALA A 1 88 ? 17.876 23.092 -6.067 1.00 12.47 513 ALA A O 1
ATOM 782 N N A ARG A 1 89 ? 15.774 22.350 -6.237 0.50 13.14 514 ARG A N 1
ATOM 783 N N B ARG A 1 89 ? 15.759 22.298 -6.200 0.50 11.76 514 ARG A N 1
ATOM 784 C CA A ARG A 1 89 ? 15.383 23.610 -6.898 0.50 13.50 514 ARG A CA 1
ATOM 785 C CA B ARG A 1 89 ? 15.232 23.510 -6.823 0.50 11.07 514 ARG A CA 1
ATOM 786 C C A ARG A 1 89 ? 15.358 24.766 -5.903 0.50 12.58 514 ARG A C 1
ATOM 787 C C B ARG A 1 89 ? 15.378 24.703 -5.903 0.50 11.12 514 ARG A C 1
ATOM 788 O O A ARG A 1 89 ? 15.651 25.895 -6.285 0.50 13.29 514 ARG A O 1
ATOM 789 O O B ARG A 1 89 ? 15.781 25.777 -6.331 0.50 11.68 514 ARG A O 1
ATOM 804 N N . ALA A 1 90 ? 15.054 24.497 -4.628 1.00 12.20 515 ALA A N 1
ATOM 805 C CA . ALA A 1 90 ? 15.190 25.523 -3.611 1.00 11.14 515 ALA A CA 1
ATOM 806 C C . ALA A 1 90 ? 16.628 26.049 -3.505 1.00 11.30 515 ALA A C 1
ATOM 807 O O . ALA A 1 90 ? 16.845 27.249 -3.455 1.00 11.05 515 ALA A O 1
ATOM 809 N N . ILE A 1 91 ? 17.613 25.153 -3.511 1.00 12.06 516 ILE A N 1
ATOM 810 C CA . ILE A 1 91 ? 19.019 25.572 -3.446 1.00 11.51 516 ILE A CA 1
ATOM 811 C C . ILE A 1 91 ? 19.388 26.380 -4.709 1.00 11.69 516 ILE A C 1
ATOM 812 O O . ILE A 1 91 ? 20.059 27.402 -4.612 1.00 11.34 516 ILE A O 1
ATOM 817 N N . ARG A 1 92 ? 18.918 25.926 -5.871 1.00 12.72 517 ARG A N 1
ATOM 818 C CA . ARG A 1 92 ? 19.116 26.677 -7.087 1.00 13.94 517 ARG A CA 1
ATOM 819 C C . ARG A 1 92 ? 18.547 28.101 -6.951 1.00 13.95 517 ARG A C 1
ATOM 820 O O . ARG A 1 92 ? 19.196 29.091 -7.273 1.00 13.45 517 ARG A O 1
ATOM 828 N N . GLN A 1 93 ? 17.316 28.197 -6.460 1.00 14.41 518 GLN A N 1
ATOM 829 C CA . GLN A 1 93 ? 16.707 29.503 -6.194 1.00 13.75 518 GLN A CA 1
ATOM 830 C C . GLN A 1 93 ? 17.539 30.346 -5.209 1.00 14.67 518 GLN A C 1
ATOM 831 O O . GLN A 1 93 ? 17.739 31.535 -5.415 1.00 16.33 518 GLN A O 1
ATOM 837 N N . LEU A 1 94 ? 17.998 29.749 -4.116 1.00 14.47 519 LEU A N 1
ATOM 838 C CA . LEU A 1 94 ? 18.860 30.428 -3.184 1.00 13.67 519 LEU A CA 1
ATOM 839 C C . LEU A 1 94 ? 20.112 30.967 -3.875 1.00 13.77 519 LEU A C 1
ATOM 840 O O . LEU A 1 94 ? 20.548 32.099 -3.620 1.00 14.97 519 LEU A O 1
ATOM 845 N N . GLY A 1 95 ? 20.689 30.154 -4.738 1.00 13.78 520 GLY A N 1
ATOM 846 C CA . GLY A 1 95 ? 21.881 30.573 -5.495 1.00 15.21 520 GLY A CA 1
ATOM 847 C C . GLY A 1 95 ? 21.617 31.683 -6.483 1.00 15.64 520 GLY A C 1
ATOM 848 O O . GLY A 1 95 ? 22.390 32.624 -6.577 1.00 15.11 520 GLY A O 1
ATOM 849 N N . GLU A 1 96 ? 20.521 31.580 -7.212 1.00 16.31 521 GLU A N 1
ATOM 850 C CA . GLU A 1 96 ? 20.174 32.627 -8.158 1.00 17.92 521 GLU A CA 1
ATOM 851 C C . GLU A 1 96 ? 19.853 33.912 -7.412 1.00 17.95 521 GLU A C 1
ATOM 852 O O . GLU A 1 96 ? 20.255 35.007 -7.835 1.00 19.45 521 GLU A O 1
ATOM 858 N N . ARG A 1 97 ? 19.186 33.806 -6.271 1.00 18.05 522 ARG A N 1
ATOM 859 C CA . ARG A 1 97 ? 18.865 34.965 -5.471 1.00 17.09 522 ARG A CA 1
ATOM 860 C C . ARG A 1 97 ? 20.124 35.643 -4.940 1.00 19.20 522 ARG A C 1
ATOM 861 O O . ARG A 1 97 ? 20.242 36.862 -5.001 1.00 18.99 522 ARG A O 1
ATOM 869 N N . GLN A 1 98 ? 21.051 34.838 -4.422 1.00 18.67 523 GLN A N 1
ATOM 870 C CA . GLN A 1 98 ? 22.294 35.334 -3.884 1.00 21.78 523 GLN A CA 1
ATOM 871 C C . GLN A 1 98 ? 23.082 36.046 -4.976 1.00 22.27 523 GLN A C 1
ATOM 872 O O . GLN A 1 98 ? 23.601 37.125 -4.742 1.00 23.10 523 GLN A O 1
ATOM 878 N N . ARG A 1 99 ? 23.141 35.449 -6.156 1.00 23.89 524 ARG A N 1
ATOM 879 C CA . ARG A 1 99 ? 23.881 36.052 -7.282 1.00 25.46 524 ARG A CA 1
ATOM 880 C C . ARG A 1 99 ? 23.273 37.389 -7.720 1.00 25.98 524 ARG A C 1
ATOM 881 O O . ARG A 1 99 ? 23.985 38.233 -8.246 1.00 25.97 524 ARG A O 1
ATOM 889 N N . ALA A 1 100 ? 21.977 37.567 -7.459 1.00 25.88 525 ALA A N 1
ATOM 890 C CA . ALA A 1 100 ? 21.247 38.783 -7.764 1.00 26.52 525 ALA A CA 1
ATOM 891 C C . ALA A 1 100 ? 21.270 39.737 -6.583 1.00 26.60 525 ALA A C 1
ATOM 892 O O . ALA A 1 100 ? 20.586 40.740 -6.616 1.00 27.91 525 ALA A O 1
ATOM 894 N N . GLY A 1 101 ? 22.045 39.412 -5.544 1.00 26.27 526 GLY A N 1
ATOM 895 C CA . GLY A 1 101 ? 22.287 40.288 -4.403 1.00 26.11 526 GLY A CA 1
ATOM 896 C C . GLY A 1 101 ? 21.264 40.178 -3.285 1.00 25.44 526 GLY A C 1
ATOM 897 O O . GLY A 1 101 ? 21.119 41.094 -2.501 1.00 26.24 526 GLY A O 1
ATOM 898 N N . HIS A 1 102 ? 20.582 39.041 -3.187 1.00 24.64 527 HIS A N 1
ATOM 899 C CA . HIS A 1 102 ? 19.515 38.844 -2.189 1.00 23.63 527 HIS A CA 1
ATOM 900 C C . HIS A 1 102 ? 19.934 37.735 -1.229 1.00 23.02 527 HIS A C 1
ATOM 901 O O . HIS A 1 102 ? 20.262 36.639 -1.688 1.00 22.69 527 HIS A O 1
ATOM 908 N N . LYS A 1 103 ? 19.935 37.994 0.078 1.00 21.93 528 LYS A N 1
ATOM 909 C CA . LYS A 1 103 ? 20.329 36.983 1.070 1.00 21.11 528 LYS A CA 1
ATOM 910 C C . LYS A 1 103 ? 19.072 36.187 1.478 1.00 19.00 528 LYS A C 1
ATOM 911 O O . LYS A 1 103 ? 18.624 36.201 2.629 1.00 18.88 528 LYS A O 1
ATOM 917 N N . THR A 1 104 ? 18.523 35.529 0.485 1.00 17.21 529 THR A N 1
ATOM 918 C CA . THR A 1 104 ? 17.254 34.814 0.615 1.00 15.51 529 THR A CA 1
ATOM 919 C C . THR A 1 104 ? 17.489 33.558 1.373 1.00 15.06 529 THR A C 1
ATOM 920 O O . THR A 1 104 ? 18.477 32.883 1.120 1.00 14.77 529 THR A O 1
ATOM 924 N N . HIS A 1 105 ? 16.566 33.250 2.297 1.00 13.00 530 HIS A N 1
ATOM 925 C CA . HIS A 1 105 ? 16.507 31.985 3.008 1.00 12.51 530 HIS A CA 1
ATOM 926 C C . HIS A 1 105 ? 15.253 31.290 2.543 1.00 11.77 530 HIS A C 1
ATOM 927 O O . HIS A 1 105 ? 14.218 31.933 2.296 1.00 11.05 530 HIS A O 1
ATOM 934 N N . LEU A 1 106 ? 15.347 29.976 2.403 1.00 11.90 531 LEU A N 1
ATOM 935 C CA . LEU A 1 106 ? 14.187 29.201 2.089 1.00 11.44 531 LEU A CA 1
ATOM 936 C C . LEU A 1 106 ? 13.934 28.144 3.114 1.00 11.63 531 LEU A C 1
ATOM 937 O O . LEU A 1 106 ? 14.863 27.459 3.555 1.00 12.05 531 LEU A O 1
ATOM 942 N N . LEU A 1 107 ? 12.652 28.004 3.445 1.00 11.48 532 LEU A N 1
ATOM 943 C CA A LEU A 1 107 ? 12.211 26.951 4.316 0.50 10.58 532 LEU A CA 1
ATOM 944 C CA B LEU A 1 107 ? 12.136 26.955 4.327 0.50 12.08 532 LEU A CA 1
ATOM 945 C C . LEU A 1 107 ? 11.513 25.910 3.435 1.00 10.93 532 LEU A C 1
ATOM 946 O O . LEU A 1 107 ? 10.585 26.222 2.684 1.00 10.93 532 LEU A O 1
ATOM 955 N N . VAL A 1 108 ? 11.996 24.681 3.519 1.00 10.87 533 VAL A N 1
ATOM 956 C CA A VAL A 1 108 ? 11.636 23.629 2.590 0.50 10.96 533 VAL A CA 1
ATOM 957 C CA B VAL A 1 108 ? 11.594 23.650 2.600 0.50 11.09 533 VAL A CA 1
ATOM 958 C C . VAL A 1 108 ? 11.182 22.405 3.367 1.00 11.46 533 VAL A C 1
ATOM 959 O O . VAL A 1 108 ? 11.771 22.081 4.406 1.00 12.47 533 VAL A O 1
ATOM 966 N N . ARG A 1 109 ? 10.142 21.744 2.870 1.00 11.04 534 ARG A N 1
ATOM 967 C CA . ARG A 1 109 ? 9.657 20.532 3.494 1.00 10.55 534 ARG A CA 1
ATOM 968 C C . ARG A 1 109 ? 10.416 19.317 3.060 1.00 9.68 534 ARG A C 1
ATOM 969 O O . ARG A 1 109 ? 10.713 19.151 1.869 1.00 9.88 534 ARG A O 1
ATOM 977 N N . ILE A 1 110 ? 10.684 18.438 4.027 1.00 9.91 535 ILE A N 1
ATOM 978 C CA . ILE A 1 110 ? 11.114 17.078 3.738 1.00 11.08 535 ILE A CA 1
ATOM 979 C C . ILE A 1 110 ? 10.371 16.111 4.637 1.00 10.86 535 ILE A C 1
ATOM 980 O O . ILE A 1 110 ? 10.079 16.436 5.780 1.00 10.89 535 ILE A O 1
ATOM 985 N N . GLY A 1 111 ? 10.020 14.959 4.070 1.00 11.87 536 GLY A N 1
ATOM 986 C CA . GLY A 1 111 ? 9.346 13.916 4.818 1.00 13.03 536 GLY A CA 1
ATOM 987 C C . GLY A 1 111 ? 10.340 12.918 5.406 1.00 13.39 536 GLY A C 1
ATOM 988 O O . GLY A 1 111 ? 11.553 12.973 5.162 1.00 13.48 536 GLY A O 1
ATOM 989 N N . PRO A 1 112 ? 9.829 11.985 6.192 1.00 14.04 537 PRO A N 1
ATOM 990 C CA . PRO A 1 112 ? 10.684 11.065 6.940 1.00 13.96 537 PRO A CA 1
ATOM 991 C C . PRO A 1 112 ? 11.527 10.161 6.048 1.00 13.84 537 PRO A C 1
ATOM 992 O O . PRO A 1 112 ? 12.620 9.745 6.454 1.00 13.36 537 PRO A O 1
ATOM 996 N N . ASN A 1 113 ? 11.041 9.858 4.851 1.00 13.37 538 ASN A N 1
ATOM 997 C CA . ASN A 1 113 ? 11.842 9.023 3.943 1.00 15.33 538 ASN A CA 1
ATOM 998 C C . ASN A 1 113 ? 13.135 9.717 3.574 1.00 14.24 538 ASN A C 1
ATOM 999 O O . ASN A 1 113 ? 14.096 9.071 3.167 1.00 14.65 538 ASN A O 1
ATOM 1004 N N . SER A 1 114 ? 13.150 11.046 3.691 1.00 12.85 539 SER A N 1
ATOM 1005 C CA . SER A 1 114 ? 14.332 11.809 3.371 1.00 12.35 539 SER A CA 1
ATOM 1006 C C . SER A 1 114 ? 15.403 11.703 4.473 1.00 12.65 539 SER A C 1
ATOM 1007 O O . SER A 1 114 ? 16.583 11.929 4.201 1.00 12.21 539 SER A O 1
ATOM 1010 N N . PHE A 1 115 ? 15.005 11.344 5.696 1.00 12.68 540 PHE A N 1
ATOM 1011 C CA . PHE A 1 115 ? 15.961 11.325 6.820 1.00 13.93 540 PHE A CA 1
ATOM 1012 C C . PHE A 1 115 ? 17.086 10.348 6.573 1.00 15.28 540 PHE A C 1
ATOM 1013 O O . PHE A 1 115 ? 18.207 10.603 6.992 1.00 15.46 540 PHE A O 1
ATOM 1021 N N . SER A 1 116 ? 16.770 9.239 5.896 1.00 16.28 541 SER A N 1
ATOM 1022 C CA A SER A 1 116 ? 17.683 8.128 5.620 0.50 17.47 541 SER A CA 1
ATOM 1023 C CA B SER A 1 116 ? 17.812 8.241 5.635 0.50 17.83 541 SER A CA 1
ATOM 1024 C C . SER A 1 116 ? 18.114 8.078 4.153 1.00 17.85 541 SER A C 1
ATOM 1025 O O . SER A 1 116 ? 18.814 7.165 3.753 1.00 19.88 541 SER A O 1
ATOM 1030 N N . ASP A 1 117 ? 17.650 9.034 3.355 1.00 17.23 542 ASP A N 1
ATOM 1031 C CA . ASP A 1 117 ? 17.920 9.074 1.933 1.00 16.13 542 ASP A CA 1
ATOM 1032 C C . ASP A 1 117 ? 19.313 9.664 1.685 1.00 16.42 542 ASP A C 1
ATOM 1033 O O . ASP A 1 117 ? 19.491 10.876 1.719 1.00 14.43 542 ASP A O 1
ATOM 1038 N N . PRO A 1 118 ? 20.293 8.813 1.344 1.00 17.13 543 PRO A N 1
ATOM 1039 C CA . PRO A 1 118 ? 21.610 9.369 1.022 1.00 16.89 543 PRO A CA 1
ATOM 1040 C C . PRO A 1 118 ? 21.613 10.399 -0.087 1.00 15.60 543 PRO A C 1
ATOM 1041 O O . PRO A 1 118 ? 22.443 11.302 -0.075 1.00 16.24 543 PRO A O 1
ATOM 1045 N N . GLN A 1 119 ? 20.716 10.255 -1.057 1.00 14.72 544 GLN A N 1
ATOM 1046 C CA A GLN A 1 119 ? 20.642 11.202 -2.139 0.50 14.53 544 GLN A CA 1
ATOM 1047 C CA B GLN A 1 119 ? 20.618 11.192 -2.142 0.50 14.58 544 GLN A CA 1
ATOM 1048 C C . GLN A 1 119 ? 20.155 12.580 -1.658 1.00 14.02 544 GLN A C 1
ATOM 1049 O O . GLN A 1 119 ? 20.512 13.604 -2.252 1.00 12.35 544 GLN A O 1
ATOM 1060 N N . MET A 1 120 ? 19.355 12.613 -0.596 1.00 12.78 545 MET A N 1
ATOM 1061 C CA . MET A 1 120 ? 18.951 13.919 -0.053 1.00 12.32 545 MET A CA 1
ATOM 1062 C C . MET A 1 120 ? 20.121 14.677 0.533 1.00 11.47 545 MET A C 1
ATOM 1063 O O . MET A 1 120 ? 20.351 15.844 0.214 1.00 11.73 545 MET A O 1
ATOM 1068 N N . ILE A 1 121 ? 20.897 14.031 1.389 1.00 11.99 546 ILE A N 1
ATOM 1069 C CA A ILE A 1 121 ? 22.057 14.691 1.939 0.50 11.79 546 ILE A CA 1
ATOM 1070 C CA B ILE A 1 121 ? 22.099 14.658 1.918 0.50 12.35 546 ILE A CA 1
ATOM 1071 C C . ILE A 1 121 ? 23.054 15.042 0.814 1.00 11.78 546 ILE A C 1
ATOM 1072 O O . ILE A 1 121 ? 23.600 16.124 0.811 1.00 11.41 546 ILE A O 1
ATOM 1081 N N . ASP A 1 122 ? 23.245 14.153 -0.156 1.00 12.11 547 ASP A N 1
ATOM 1082 C CA . ASP A 1 122 ? 24.128 14.431 -1.281 1.00 11.71 547 ASP A CA 1
ATOM 1083 C C . ASP A 1 122 ? 23.650 15.668 -2.020 1.00 11.69 547 ASP A C 1
ATOM 1084 O O . ASP A 1 122 ? 24.444 16.500 -2.385 1.00 11.24 547 ASP A O 1
ATOM 1089 N N . THR A 1 123 ? 22.339 15.772 -2.264 1.00 11.63 548 THR A N 1
ATOM 1090 C CA . THR A 1 123 ? 21.782 16.886 -2.971 1.00 11.07 548 THR A CA 1
ATOM 1091 C C . THR A 1 123 ? 22.047 18.192 -2.221 1.00 11.54 548 THR A C 1
ATOM 1092 O O . THR A 1 123 ? 22.482 19.199 -2.825 1.00 9.53 548 THR A O 1
ATOM 1096 N N . ILE A 1 124 ? 21.799 18.178 -0.911 1.00 10.70 549 ILE A N 1
ATOM 1097 C CA . ILE A 1 124 ? 22.040 19.361 -0.116 1.00 10.88 549 ILE A CA 1
ATOM 1098 C C . ILE A 1 124 ? 23.532 19.731 -0.157 1.00 11.23 549 ILE A C 1
ATOM 1099 O O . ILE A 1 124 ? 23.886 20.872 -0.452 1.00 10.79 549 ILE A O 1
ATOM 1104 N N . ARG A 1 125 ? 24.402 18.760 0.123 1.00 12.07 550 ARG A N 1
ATOM 1105 C CA . ARG A 1 125 ? 25.826 19.019 0.232 1.00 12.84 550 ARG A CA 1
ATOM 1106 C C . ARG A 1 125 ? 26.378 19.542 -1.069 1.00 12.13 550 ARG A C 1
ATOM 1107 O O . ARG A 1 125 ? 27.143 20.518 -1.110 1.00 13.65 550 ARG A O 1
ATOM 1115 N N . GLU A 1 126 ? 25.967 18.903 -2.145 1.00 12.32 551 GLU A N 1
ATOM 1116 C CA . GLU A 1 126 ? 26.520 19.194 -3.456 1.00 11.31 551 GLU A CA 1
ATOM 1117 C C . GLU A 1 126 ? 25.925 20.446 -4.057 1.00 11.65 551 GLU A C 1
ATOM 1118 O O . GLU A 1 126 ? 26.654 21.210 -4.682 1.00 11.83 551 GLU A O 1
ATOM 1124 N N . GLN A 1 127 ? 24.603 20.655 -3.908 1.00 11.44 552 GLN A N 1
ATOM 1125 C CA . GLN A 1 127 ? 23.959 21.811 -4.521 1.00 11.07 552 GLN A CA 1
ATOM 1126 C C . GLN A 1 127 ? 24.261 23.095 -3.779 1.00 10.47 552 GLN A C 1
ATOM 1127 O O . GLN A 1 127 ? 24.474 24.126 -4.396 1.00 11.94 552 GLN A O 1
ATOM 1133 N N . LEU A 1 128 ? 24.361 23.053 -2.456 1.00 10.69 553 LEU A N 1
ATOM 1134 C CA . LEU A 1 128 ? 24.818 24.255 -1.751 1.00 11.17 553 LEU A CA 1
ATOM 1135 C C . LEU A 1 128 ? 26.165 24.693 -2.295 1.00 11.63 553 LEU A C 1
ATOM 1136 O O . LEU A 1 128 ? 26.404 25.895 -2.540 1.00 12.63 553 LEU A O 1
ATOM 1141 N N . ALA A 1 129 ? 27.050 23.713 -2.449 1.00 11.39 554 ALA A N 1
ATOM 1142 C CA . ALA A 1 129 ? 28.414 23.966 -2.848 1.00 13.29 554 ALA A CA 1
ATOM 1143 C C . ALA A 1 129 ? 28.436 24.567 -4.232 1.00 14.41 554 ALA A C 1
ATOM 1144 O O . ALA A 1 129 ? 29.078 25.591 -4.471 1.00 14.61 554 ALA A O 1
ATOM 1146 N N . VAL A 1 130 ? 27.710 23.950 -5.147 1.00 15.10 555 VAL A N 1
ATOM 1147 C CA . VAL A 1 130 ? 27.817 24.346 -6.542 1.00 16.18 555 VAL A CA 1
ATOM 1148 C C . VAL A 1 130 ? 27.202 25.724 -6.772 1.00 16.94 555 VAL A C 1
ATOM 1149 O O . VAL A 1 130 ? 27.706 26.494 -7.618 1.00 15.66 555 VAL A O 1
ATOM 1153 N N . TYR A 1 131 ? 26.215 26.098 -5.955 1.00 14.81 556 TYR A N 1
ATOM 1154 C CA . TYR A 1 131 ? 25.637 27.426 -6.027 1.00 15.77 556 TYR A CA 1
ATOM 1155 C C . TYR A 1 131 ? 26.280 28.444 -5.107 1.00 15.96 556 TYR A C 1
ATOM 1156 O O . TYR A 1 131 ? 25.902 29.600 -5.135 1.00 16.86 556 TYR A O 1
ATOM 1165 N N . GLY A 1 132 ? 27.278 28.023 -4.335 1.00 16.21 557 GLY A N 1
ATOM 1166 C CA . GLY A 1 132 ? 27.994 28.879 -3.402 1.00 16.33 557 GLY A CA 1
ATOM 1167 C C . GLY A 1 132 ? 27.061 29.403 -2.329 1.00 16.30 557 GLY A C 1
ATOM 1168 O O . GLY A 1 132 ? 27.212 30.527 -1.883 1.00 16.96 557 GLY A O 1
ATOM 1169 N N . VAL A 1 133 ? 26.045 28.608 -1.975 1.00 14.81 558 VAL A N 1
ATOM 1170 C CA . VAL A 1 133 ? 25.038 29.046 -0.990 1.00 13.45 558 VAL A CA 1
ATOM 1171 C C . VAL A 1 133 ? 25.456 28.544 0.390 1.00 13.91 558 VAL A C 1
ATOM 1172 O O . VAL A 1 133 ? 25.652 27.360 0.564 1.00 12.22 558 VAL A O 1
ATOM 1176 N N . PRO A 1 134 ? 25.614 29.457 1.377 1.00 13.96 559 PRO A N 1
ATOM 1177 C CA . PRO A 1 134 ? 25.904 29.058 2.754 1.00 14.42 559 PRO A CA 1
ATOM 1178 C C . PRO A 1 134 ? 24.758 28.231 3.292 1.00 14.53 559 PRO A C 1
ATOM 1179 O O . PRO A 1 134 ? 23.600 28.519 3.011 1.00 12.81 559 PRO A O 1
ATOM 1183 N N . GLY A 1 135 ? 25.059 27.185 4.060 1.00 12.86 560 GLY A N 1
ATOM 1184 C CA . GLY A 1 135 ? 24.031 26.277 4.492 1.00 14.11 560 GLY A CA 1
ATOM 1185 C C . GLY A 1 135 ? 22.944 26.949 5.285 1.00 13.51 560 GLY A C 1
ATOM 1186 O O . GLY A 1 135 ? 21.786 26.528 5.248 1.00 13.58 560 GLY A O 1
ATOM 1187 N N . GLU A 1 136 ? 23.299 28.025 5.939 1.00 13.26 561 GLU A N 1
ATOM 1188 C CA . GLU A 1 136 ? 22.349 28.704 6.802 1.00 15.40 561 GLU A CA 1
ATOM 1189 C C . GLU A 1 136 ? 21.144 29.265 6.031 1.00 13.82 561 GLU A C 1
ATOM 1190 O O . GLU A 1 136 ? 20.142 29.584 6.593 1.00 14.34 561 GLU A O 1
ATOM 1196 N N . ARG A 1 137 ? 21.282 29.382 4.729 1.00 13.75 562 ARG A N 1
ATOM 1197 C CA . ARG A 1 137 ? 20.203 29.875 3.907 1.00 12.50 562 ARG A CA 1
ATOM 1198 C C . ARG A 1 137 ? 19.099 28.861 3.708 1.00 12.23 562 ARG A C 1
ATOM 1199 O O . ARG A 1 137 ? 18.088 29.191 3.256 1.00 12.97 562 ARG A O 1
ATOM 1207 N N . LEU A 1 138 ? 19.375 27.608 4.004 1.00 12.15 563 LEU A N 1
ATOM 1208 C CA . LEU A 1 138 ? 18.397 26.532 3.805 1.00 12.08 563 LEU A CA 1
ATOM 1209 C C . LEU A 1 138 ? 17.882 26.024 5.142 1.00 12.89 563 LEU A C 1
ATOM 1210 O O . LEU A 1 138 ? 18.646 25.582 6.000 1.00 12.67 563 LEU A O 1
ATOM 1215 N N . TRP A 1 139 ? 16.568 26.114 5.323 1.00 12.64 564 TRP A N 1
ATOM 1216 C CA . TRP A 1 139 ? 15.925 25.628 6.508 1.00 12.72 564 TRP A CA 1
ATOM 1217 C C . TRP A 1 139 ? 14.999 24.514 6.080 1.00 12.16 564 TRP A C 1
ATOM 1218 O O . TRP A 1 139 ? 14.242 24.655 5.124 1.00 13.01 564 TRP A O 1
ATOM 1229 N N A LEU A 1 140 ? 15.101 23.383 6.757 0.50 11.76 565 LEU A N 1
ATOM 1230 N N B LEU A 1 140 ? 15.065 23.393 6.782 0.50 12.06 565 LEU A N 1
ATOM 1231 C CA A LEU A 1 140 ? 14.350 22.209 6.389 0.50 11.70 565 LEU A CA 1
ATOM 1232 C CA B LEU A 1 140 ? 14.335 22.209 6.382 0.50 12.27 565 LEU A CA 1
ATOM 1233 C C A LEU A 1 140 ? 13.361 21.949 7.510 0.50 11.64 565 LEU A C 1
ATOM 1234 C C B LEU A 1 140 ? 13.380 21.787 7.484 0.50 12.00 565 LEU A C 1
ATOM 1235 O O A LEU A 1 140 ? 13.736 22.047 8.672 0.50 11.21 565 LEU A O 1
ATOM 1236 O O B LEU A 1 140 ? 13.797 21.541 8.596 0.50 12.14 565 LEU A O 1
ATOM 1245 N N . GLN A 1 141 ? 12.098 21.702 7.159 1.00 11.55 566 GLN A N 1
ATOM 1246 C CA . GLN A 1 141 ? 11.111 21.344 8.135 1.00 11.90 566 GLN A CA 1
ATOM 1247 C C . GLN A 1 141 ? 10.455 20.038 7.817 1.00 11.20 566 GLN A C 1
ATOM 1248 O O . GLN A 1 141 ? 10.149 19.721 6.684 1.00 12.17 566 GLN A O 1
ATOM 1254 N N . THR A 1 142 ? 10.151 19.334 8.891 1.00 11.65 567 THR A N 1
ATOM 1255 C CA A THR A 1 142 ? 9.508 18.053 8.816 0.50 10.02 567 THR A CA 1
ATOM 1256 C CA B THR A 1 142 ? 9.530 18.031 8.856 0.50 11.73 567 THR A CA 1
ATOM 1257 C C . THR A 1 142 ? 8.443 18.006 9.925 1.00 11.14 567 THR A C 1
ATOM 1258 O O . THR A 1 142 ? 8.614 18.627 10.975 1.00 11.19 567 THR A O 1
ATOM 1265 N N . PRO A 1 143 ? 7.332 17.278 9.695 1.00 11.66 568 PRO A N 1
ATOM 1266 C CA . PRO A 1 143 ? 6.337 17.256 10.754 1.00 12.33 568 PRO A CA 1
ATOM 1267 C C . PRO A 1 143 ? 6.830 16.556 12.010 1.00 12.84 568 PRO A C 1
ATOM 1268 O O . PRO A 1 143 ? 7.498 15.515 11.945 1.00 11.56 568 PRO A O 1
ATOM 1272 N N . GLU A 1 144 ? 6.503 17.130 13.161 1.00 13.21 569 GLU A N 1
ATOM 1273 C CA . GLU A 1 144 ? 6.828 16.501 14.433 1.00 12.46 569 GLU A CA 1
ATOM 1274 C C . GLU A 1 144 ? 6.398 15.047 14.477 1.00 13.48 569 GLU A C 1
ATOM 1275 O O . GLU A 1 144 ? 7.138 14.212 14.973 1.00 12.99 569 GLU A O 1
ATOM 1281 N N . SER A 1 145 ? 5.205 14.758 13.963 1.00 13.78 570 SER A N 1
ATOM 1282 C CA . SER A 1 145 ? 4.622 13.421 14.049 1.00 16.09 570 SER A CA 1
ATOM 1283 C C . SER A 1 145 ? 5.529 12.385 13.405 1.00 16.34 570 SER A C 1
ATOM 1284 O O . SER A 1 145 ? 5.593 11.259 13.843 1.00 18.40 570 SER A O 1
ATOM 1287 N N . LYS A 1 146 ? 6.204 12.792 12.341 1.00 17.07 571 LYS A N 1
ATOM 1288 C CA . LYS A 1 146 ? 7.114 11.909 11.604 1.00 17.50 571 LYS A CA 1
ATOM 1289 C C . LYS A 1 146 ? 8.428 11.729 12.308 1.00 17.32 571 LYS A C 1
ATOM 1290 O O . LYS A 1 146 ? 9.084 10.727 12.125 1.00 18.63 571 LYS A O 1
ATOM 1296 N N . VAL A 1 147 ? 8.843 12.691 13.113 1.00 17.42 572 VAL A N 1
ATOM 1297 C CA . VAL A 1 147 ? 10.065 12.518 13.872 1.00 16.69 572 VAL A CA 1
ATOM 1298 C C . VAL A 1 147 ? 9.848 11.496 15.018 1.00 16.97 572 VAL A C 1
ATOM 1299 O O . VAL A 1 147 ? 10.715 10.670 15.287 1.00 16.56 572 VAL A O 1
ATOM 1303 N N . PHE A 1 148 ? 8.671 11.515 15.624 1.00 17.30 573 PHE A N 1
ATOM 1304 C CA . PHE A 1 148 ? 8.324 10.557 16.685 1.00 19.08 573 PHE A CA 1
ATOM 1305 C C . PHE A 1 148 ? 8.485 9.132 16.223 1.00 19.78 573 PHE A C 1
ATOM 1306 O O . PHE A 1 148 ? 8.951 8.288 16.960 1.00 21.12 573 PHE A O 1
ATOM 1314 N N . THR A 1 149 ? 8.102 8.884 14.992 1.00 20.21 574 THR A N 1
ATOM 1315 C CA . THR A 1 149 ? 8.074 7.548 14.487 1.00 21.33 574 THR A CA 1
ATOM 1316 C C . THR A 1 149 ? 9.292 7.191 13.676 1.00 20.99 574 THR A C 1
ATOM 1317 O O . THR A 1 149 ? 9.346 6.091 13.145 1.00 21.57 574 THR A O 1
ATOM 1321 N N . HIS A 1 150 ? 10.235 8.127 13.527 1.00 20.05 575 HIS A N 1
ATOM 1322 C CA . HIS A 1 150 ? 11.519 7.865 12.848 1.00 19.28 575 HIS A CA 1
ATOM 1323 C C . HIS A 1 150 ? 12.627 8.605 13.578 1.00 18.57 575 HIS A C 1
ATOM 1324 O O . HIS A 1 150 ? 13.414 9.341 12.959 1.00 17.76 575 HIS A O 1
ATOM 1331 N N . LEU A 1 151 ? 12.673 8.465 14.904 1.00 18.06 576 LEU A N 1
ATOM 1332 C CA . LEU A 1 151 ? 13.504 9.366 15.698 1.00 17.07 576 LEU A CA 1
ATOM 1333 C C . LEU A 1 151 ? 14.980 9.236 15.387 1.00 16.78 576 LEU A C 1
ATOM 1334 O O . LEU A 1 151 ? 15.663 10.249 15.183 1.00 14.32 576 LEU A O 1
ATOM 1339 N N . ARG A 1 152 ? 15.478 8.000 15.339 1.00 17.16 577 ARG A N 1
ATOM 1340 C CA . ARG A 1 152 ? 16.894 7.786 15.163 1.00 17.85 577 ARG A CA 1
ATOM 1341 C C . ARG A 1 152 ? 17.284 8.344 13.788 1.00 15.71 577 ARG A C 1
ATOM 1342 O O . ARG A 1 152 ? 18.302 8.994 13.649 1.00 14.91 577 ARG A O 1
ATOM 1350 N N . ASN A 1 153 ? 16.455 8.096 12.797 1.00 14.61 578 ASN A N 1
ATOM 1351 C CA . ASN A 1 153 ? 16.759 8.567 11.435 1.00 15.29 578 ASN A CA 1
ATOM 1352 C C . ASN A 1 153 ? 16.707 10.074 11.396 1.00 13.85 578 ASN A C 1
ATOM 1353 O O . ASN A 1 153 ? 17.514 10.714 10.750 1.00 13.72 578 ASN A O 1
ATOM 1358 N N . ALA A 1 154 ? 15.716 10.638 12.076 1.00 13.76 579 ALA A N 1
ATOM 1359 C CA . ALA A 1 154 ? 15.573 12.099 12.192 1.00 13.51 579 ALA A CA 1
ATOM 1360 C C . ALA A 1 154 ? 16.816 12.721 12.848 1.00 13.63 579 ALA A C 1
ATOM 1361 O O . ALA A 1 154 ? 17.334 13.748 12.393 1.00 11.82 579 ALA A O 1
ATOM 1363 N N . GLN A 1 155 ? 17.318 12.070 13.902 1.00 13.59 580 GLN A N 1
ATOM 1364 C CA . GLN A 1 155 ? 18.485 12.570 14.618 1.00 14.34 580 GLN A CA 1
ATOM 1365 C C . GLN A 1 155 ? 19.701 12.530 13.693 1.00 14.17 580 GLN A C 1
ATOM 1366 O O . GLN A 1 155 ? 20.511 13.427 13.705 1.00 13.24 580 GLN A O 1
ATOM 1372 N N . GLN A 1 156 ? 19.784 11.501 12.889 1.00 14.77 581 GLN A N 1
ATOM 1373 C CA . GLN A 1 156 ? 20.943 11.342 11.984 1.00 16.11 581 GLN A CA 1
ATOM 1374 C C . GLN A 1 156 ? 20.889 12.378 10.869 1.00 15.47 581 GLN A C 1
ATOM 1375 O O . GLN A 1 156 ? 21.884 12.987 10.504 1.00 14.97 581 GLN A O 1
ATOM 1381 N N . PHE A 1 157 ? 19.684 12.606 10.388 1.00 14.43 582 PHE A N 1
ATOM 1382 C CA . PHE A 1 157 ? 19.466 13.614 9.387 1.00 15.08 582 PHE A CA 1
ATOM 1383 C C . PHE A 1 157 ? 19.815 15.002 9.933 1.00 14.18 582 PHE A C 1
ATOM 1384 O O . PHE A 1 157 ? 20.522 15.780 9.294 1.00 14.01 582 PHE A O 1
ATOM 1392 N N . LEU A 1 158 ? 19.272 15.307 11.107 1.00 14.01 583 LEU A N 1
ATOM 1393 C CA . LEU A 1 158 ? 19.516 16.569 11.773 1.00 14.47 583 LEU A CA 1
ATOM 1394 C C . LEU A 1 158 ? 21.010 16.838 11.874 1.00 13.99 583 LEU A C 1
ATOM 1395 O O . LEU A 1 158 ? 21.472 17.901 11.517 1.00 14.06 583 LEU A O 1
ATOM 1400 N N . ALA A 1 159 ? 21.775 15.835 12.274 1.00 13.97 584 ALA A N 1
ATOM 1401 C CA . ALA A 1 159 ? 23.225 15.971 12.451 1.00 13.93 584 ALA A CA 1
ATOM 1402 C C . ALA A 1 159 ? 23.923 16.152 11.125 1.00 13.72 584 ALA A C 1
ATOM 1403 O O . ALA A 1 159 ? 24.738 17.045 10.997 1.00 13.57 584 ALA A O 1
ATOM 1405 N N . ALA A 1 160 ? 23.523 15.336 10.142 1.00 13.75 585 ALA A N 1
ATOM 1406 C CA . ALA A 1 160 ? 24.108 15.352 8.789 1.00 14.07 585 ALA A CA 1
ATOM 1407 C C . ALA A 1 160 ? 23.947 16.730 8.127 1.00 14.42 585 ALA A C 1
ATOM 1408 O O . ALA A 1 160 ? 24.874 17.253 7.560 1.00 13.96 585 ALA A O 1
ATOM 1410 N N . VAL A 1 161 ? 22.758 17.306 8.245 1.00 13.89 586 VAL A N 1
ATOM 1411 C CA A VAL A 1 161 ? 22.366 18.545 7.584 0.50 14.24 586 VAL A CA 1
ATOM 1412 C CA B VAL A 1 161 ? 22.474 18.544 7.543 0.50 14.46 586 VAL A CA 1
ATOM 1413 C C . VAL A 1 161 ? 22.854 19.764 8.386 1.00 14.85 586 VAL A C 1
ATOM 1414 O O . VAL A 1 161 ? 23.285 20.792 7.826 1.00 16.14 586 VAL A O 1
ATOM 1421 N N . SER A 1 162 ? 22.766 19.664 9.711 1.00 15.24 587 SER A N 1
ATOM 1422 C CA A SER A 1 162 ? 23.272 20.698 10.614 0.50 16.66 587 SER A CA 1
ATOM 1423 C CA B SER A 1 162 ? 23.234 20.777 10.529 0.50 15.63 587 SER A CA 1
ATOM 1424 C C . SER A 1 162 ? 24.755 20.965 10.381 1.00 16.30 587 SER A C 1
ATOM 1425 O O . SER A 1 162 ? 25.250 22.087 10.619 1.00 16.86 587 SER A O 1
ATOM 1430 N N . ALA A 1 163 ? 25.444 19.939 9.911 1.00 15.62 588 ALA A N 1
ATOM 1431 C CA . ALA A 1 163 ? 26.871 20.059 9.588 1.00 16.16 588 ALA A CA 1
ATOM 1432 C C . ALA A 1 163 ? 27.146 21.008 8.429 1.00 15.39 588 ALA A C 1
ATOM 1433 O O . ALA A 1 163 ? 28.245 21.414 8.246 1.00 16.26 588 ALA A O 1
ATOM 1435 N N . MET A 1 164 ? 26.121 21.326 7.669 1.00 15.07 589 MET A N 1
ATOM 1436 C CA . MET A 1 164 ? 26.225 22.273 6.599 1.00 15.32 589 MET A CA 1
ATOM 1437 C C . MET A 1 164 ? 25.823 23.658 7.059 1.00 14.46 589 MET A C 1
ATOM 1438 O O . MET A 1 164 ? 25.879 24.552 6.315 1.00 13.97 589 MET A O 1
ATOM 1443 N N . ASP A 1 165 ? 25.358 23.751 8.285 1.00 14.65 590 ASP A N 1
ATOM 1444 C CA . ASP A 1 165 ? 24.846 24.973 8.846 1.00 14.39 590 ASP A CA 1
ATOM 1445 C C . ASP A 1 165 ? 23.395 25.240 8.431 1.00 13.96 590 ASP A C 1
ATOM 1446 O O . ASP A 1 165 ? 22.866 26.267 8.700 1.00 13.43 590 ASP A O 1
ATOM 1451 N N . CYS A 1 166 ? 22.766 24.255 7.823 1.00 14.09 591 CYS A N 1
ATOM 1452 C CA . CYS A 1 166 ? 21.319 24.295 7.548 1.00 14.31 591 CYS A CA 1
ATOM 1453 C C . CYS A 1 166 ? 20.575 24.185 8.852 1.00 14.86 591 CYS A C 1
ATOM 1454 O O . CYS A 1 166 ? 21.086 23.601 9.805 1.00 15.02 591 CYS A O 1
ATOM 1457 N N . LYS A 1 167 ? 19.366 24.739 8.893 1.00 14.72 592 LYS A N 1
ATOM 1458 C CA . LYS A 1 167 ? 18.508 24.617 10.076 1.00 15.70 592 LYS A CA 1
ATOM 1459 C C . LYS A 1 167 ? 17.487 23.524 9.811 1.00 15.38 592 LYS A C 1
ATOM 1460 O O . LYS A 1 167 ? 16.904 23.459 8.728 1.00 16.17 592 LYS A O 1
ATOM 1466 N N . VAL A 1 168 ? 17.299 22.655 10.784 1.00 13.77 593 VAL A N 1
ATOM 1467 C CA . VAL A 1 168 ? 16.309 21.620 10.709 1.00 13.54 593 VAL A CA 1
ATOM 1468 C C . VAL A 1 168 ? 15.330 21.899 11.834 1.00 13.30 593 VAL A C 1
ATOM 1469 O O . VAL A 1 168 ? 15.749 22.118 13.001 1.00 14.69 593 VAL A O 1
ATOM 1473 N N . GLY A 1 169 ? 14.052 21.914 11.476 1.00 13.21 594 GLY A N 1
ATOM 1474 C CA . GLY A 1 169 ? 12.991 22.184 12.421 1.00 13.10 594 GLY A CA 1
ATOM 1475 C C . GLY A 1 169 ? 11.782 21.337 12.192 1.00 12.12 594 GLY A C 1
ATOM 1476 O O . GLY A 1 169 ? 11.710 20.525 11.267 1.00 12.96 594 GLY A O 1
ATOM 1477 N N . LEU A 1 170 ? 10.843 21.510 13.090 1.00 12.43 595 LEU A N 1
ATOM 1478 C CA . LEU A 1 170 ? 9.635 20.736 13.134 1.00 12.52 595 LEU A CA 1
ATOM 1479 C C . LEU A 1 170 ? 8.419 21.593 12.819 1.00 13.05 595 LEU A C 1
ATOM 1480 O O . LEU A 1 170 ? 8.284 22.710 13.342 1.00 15.54 595 LEU A O 1
ATOM 1485 N N . GLU A 1 171 ? 7.558 21.097 11.943 1.00 11.62 596 GLU A N 1
ATOM 1486 C CA . GLU A 1 171 ? 6.268 21.749 11.780 1.00 12.04 596 GLU A CA 1
ATOM 1487 C C . GLU A 1 171 ? 5.196 20.893 12.435 1.00 11.62 596 GLU A C 1
ATOM 1488 O O . GLU A 1 171 ? 5.461 19.769 12.891 1.00 10.44 596 GLU A O 1
ATOM 1494 N N . GLN A 1 172 ? 4.003 21.467 12.548 1.00 11.32 597 GLN A N 1
ATOM 1495 C CA A GLN A 1 172 ? 2.894 20.808 13.236 0.50 12.44 597 GLN A CA 1
ATOM 1496 C CA B GLN A 1 172 ? 2.878 20.861 13.289 0.50 12.46 597 GLN A CA 1
ATOM 1497 C C . GLN A 1 172 ? 3.312 20.423 14.670 1.00 12.47 597 GLN A C 1
ATOM 1498 O O . GLN A 1 172 ? 2.952 19.341 15.172 1.00 13.47 597 GLN A O 1
ATOM 1509 N N . PHE A 1 173 ? 4.039 21.325 15.320 1.00 12.00 598 PHE A N 1
ATOM 1510 C CA . PHE A 1 173 ? 4.592 21.049 16.626 1.00 12.33 598 PHE A CA 1
ATOM 1511 C C . PHE A 1 173 ? 3.508 21.322 17.660 1.00 12.53 598 PHE A C 1
ATOM 1512 O O . PHE A 1 173 ? 2.833 22.345 17.607 1.00 12.66 598 PHE A O 1
ATOM 1520 N N . GLY A 1 174 ? 3.357 20.376 18.576 1.00 13.36 599 GLY A N 1
ATOM 1521 C CA . GLY A 1 174 ? 2.303 20.410 19.561 1.00 13.85 599 GLY A CA 1
ATOM 1522 C C . GLY A 1 174 ? 2.774 20.911 20.892 1.00 14.80 599 GLY A C 1
ATOM 1523 O O . GLY A 1 174 ? 3.950 21.259 21.080 1.00 15.42 599 GLY A O 1
ATOM 1524 N N . SER A 1 175 ? 1.840 20.911 21.845 1.00 13.96 600 SER A N 1
ATOM 1525 C CA . SER A 1 175 ? 2.084 21.545 23.128 1.00 15.05 600 SER A CA 1
ATOM 1526 C C . SER A 1 175 ? 1.940 20.545 24.294 1.00 15.83 600 SER A C 1
ATOM 1527 O O . SER A 1 175 ? 1.956 20.935 25.468 1.00 17.13 600 SER A O 1
ATOM 1530 N N . GLY A 1 1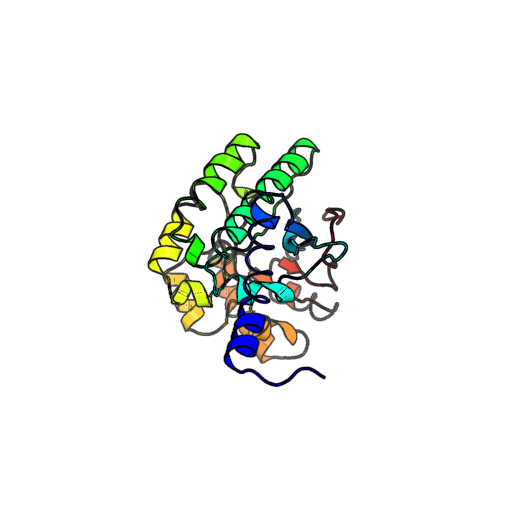76 ? 1.825 19.261 23.954 1.00 15.31 601 GLY A N 1
ATOM 1531 C CA . GLY A 1 176 ? 1.802 18.182 24.941 1.00 16.26 601 GLY A CA 1
ATOM 1532 C C . GLY A 1 176 ? 3.162 17.920 25.555 1.00 15.00 601 GLY A C 1
ATOM 1533 O O . GLY A 1 176 ? 4.213 18.278 25.019 1.00 14.94 601 GLY A O 1
ATOM 1534 N N . LEU A 1 177 ? 3.158 17.182 26.661 1.00 14.56 602 LEU A N 1
ATOM 1535 C CA . LEU A 1 177 ? 4.381 16.778 27.291 1.00 14.04 602 LEU A CA 1
ATOM 1536 C C . LEU A 1 177 ? 5.262 15.884 26.416 1.00 13.79 602 LEU A C 1
ATOM 1537 O O . LEU A 1 177 ? 6.478 15.861 26.582 1.00 14.23 602 LEU A O 1
ATOM 1542 N N . ASP A 1 178 ? 4.637 15.145 25.501 1.00 13.85 603 ASP A N 1
ATOM 1543 C CA . ASP A 1 178 ? 5.383 14.370 24.522 1.00 13.81 603 ASP A CA 1
ATOM 1544 C C . ASP A 1 178 ? 6.255 15.256 23.637 1.00 13.61 603 ASP A C 1
ATOM 1545 O O . ASP A 1 178 ? 7.377 14.882 23.255 1.00 13.64 603 ASP A O 1
ATOM 1550 N N . SER A 1 179 ? 5.728 16.425 23.291 1.00 13.75 604 SER A N 1
ATOM 1551 C CA . SER A 1 179 ? 6.497 17.405 22.543 1.00 14.16 604 SER A CA 1
ATOM 1552 C C . SER A 1 179 ? 7.623 17.926 23.356 1.00 14.55 604 SER A C 1
ATOM 1553 O O . SER A 1 179 ? 8.700 18.088 22.845 1.00 14.91 604 SER A O 1
ATOM 1556 N N . PHE A 1 180 ? 7.382 18.272 24.626 1.00 15.39 605 PHE A N 1
ATOM 1557 C CA . PHE A 1 180 ? 8.470 18.763 25.466 1.00 16.28 605 PHE A CA 1
ATOM 1558 C C . PHE A 1 180 ? 9.558 17.699 25.628 1.00 16.60 605 PHE A C 1
ATOM 1559 O O . PHE A 1 180 ? 10.727 18.024 25.589 1.00 17.52 605 PHE A O 1
ATOM 1567 N N . GLN A 1 181 ? 9.155 16.449 25.833 1.00 16.42 606 GLN A N 1
ATOM 1568 C CA . GLN A 1 181 ? 10.081 15.342 25.930 1.00 17.08 606 GLN A CA 1
ATOM 1569 C C . GLN A 1 181 ? 10.913 15.144 24.649 1.00 16.74 606 GLN A C 1
ATOM 1570 O O . GLN A 1 181 ? 12.137 14.941 24.726 1.00 17.33 606 GLN A O 1
ATOM 1576 N N . LEU A 1 182 ? 10.265 15.257 23.493 1.00 16.20 607 LEU A N 1
ATOM 1577 C CA . LEU A 1 182 ? 10.984 15.114 22.202 1.00 16.04 607 LEU A CA 1
ATOM 1578 C C . LEU A 1 182 ? 12.152 16.095 22.115 1.00 16.55 607 LEU A C 1
ATOM 1579 O O . LEU A 1 182 ? 13.220 15.720 21.644 1.00 18.16 607 LEU A O 1
ATOM 1584 N N . LEU A 1 183 ? 11.970 17.316 22.629 1.00 17.03 608 LEU A N 1
ATOM 1585 C CA . LEU A 1 183 ? 12.998 18.349 22.607 1.00 17.13 608 LEU A CA 1
ATOM 1586 C C . LEU A 1 183 ? 14.224 17.968 23.449 1.00 17.90 608 LEU A C 1
ATOM 1587 O O . LEU A 1 183 ? 15.309 18.486 23.224 1.00 17.39 608 LEU A O 1
ATOM 1592 N N . ALA A 1 184 ? 14.051 17.049 24.401 1.00 18.73 609 ALA A N 1
ATOM 1593 C CA . ALA A 1 184 ? 15.180 16.476 25.141 1.00 19.28 609 ALA A CA 1
ATOM 1594 C C . ALA A 1 184 ? 15.986 15.452 24.297 1.00 20.43 609 ALA A C 1
ATOM 1595 O O . ALA A 1 184 ? 17.095 15.091 24.674 1.00 20.46 609 ALA A O 1
ATOM 1597 N N . HIS A 1 185 ? 15.424 14.977 23.187 1.00 20.48 610 HIS A N 1
ATOM 1598 C CA . HIS A 1 185 ? 16.055 13.956 22.349 1.00 21.92 610 HIS A CA 1
ATOM 1599 C C . HIS A 1 185 ? 16.343 14.413 20.915 1.00 20.97 610 HIS A C 1
ATOM 1600 O O . HIS A 1 185 ? 16.925 13.681 20.112 1.00 21.20 610 HIS A O 1
ATOM 1607 N N . PHE A 1 186 ? 15.851 15.589 20.578 1.00 19.61 611 PHE A N 1
ATOM 1608 C CA . PHE A 1 186 ? 15.924 16.055 19.214 1.00 18.96 611 PHE A CA 1
ATOM 1609 C C . PHE A 1 186 ? 15.954 17.553 19.336 1.00 18.74 611 PHE A C 1
ATOM 1610 O O . PHE A 1 186 ? 14.990 18.130 19.801 1.00 19.78 611 PHE A O 1
ATOM 1618 N N A HIS A 1 187 ? 17.069 18.173 18.975 0.50 18.20 612 HIS A N 1
ATOM 1619 N N B HIS A 1 187 ? 17.009 18.170 18.841 0.50 18.21 612 HIS A N 1
ATOM 1620 C CA A HIS A 1 187 ? 17.226 19.620 19.117 0.50 17.79 612 HIS A CA 1
ATOM 1621 C CA B HIS A 1 187 ? 17.257 19.577 19.087 0.50 17.93 612 HIS A CA 1
ATOM 1622 C C A HIS A 1 187 ? 17.041 20.315 17.773 0.50 17.09 612 HIS A C 1
ATOM 1623 C C B HIS A 1 187 ? 17.086 20.415 17.814 0.50 17.13 612 HIS A C 1
ATOM 1624 O O A HIS A 1 187 ? 17.969 20.407 16.990 0.50 16.84 612 HIS A O 1
ATOM 1625 O O B HIS A 1 187 ? 18.058 20.711 17.130 0.50 16.57 612 HIS A O 1
ATOM 1638 N N . PRO A 1 188 ? 15.838 20.835 17.522 1.00 15.99 613 PRO A N 1
ATOM 1639 C CA . PRO A 1 188 ? 15.568 21.541 16.287 1.00 15.84 613 PRO A CA 1
ATOM 1640 C C . PRO A 1 188 ? 16.003 22.977 16.370 1.00 14.91 613 PRO A C 1
ATOM 1641 O O . PRO A 1 188 ? 16.154 23.520 17.464 1.00 14.67 613 PRO A O 1
ATOM 1645 N N . ALA A 1 189 ? 16.266 23.568 15.218 1.00 14.25 614 ALA A N 1
ATOM 1646 C CA . ALA A 1 189 ? 16.616 24.966 15.151 1.00 14.53 614 ALA A CA 1
ATOM 1647 C C . ALA A 1 189 ? 15.363 25.817 15.285 1.00 13.35 614 ALA A C 1
ATOM 1648 O O . ALA A 1 189 ? 15.434 26.994 15.681 1.00 13.31 614 ALA A O 1
ATOM 1650 N N . PHE A 1 190 ? 14.237 25.242 14.891 1.00 12.64 615 PHE A N 1
ATOM 1651 C CA . PHE A 1 190 ? 12.954 25.938 14.942 1.00 11.93 615 PHE A CA 1
ATOM 1652 C C . PHE A 1 190 ? 11.803 24.989 15.092 1.00 12.99 615 PHE A C 1
ATOM 1653 O O . PHE A 1 190 ? 11.868 23.793 14.734 1.00 12.45 615 PHE A O 1
ATOM 1661 N N . LEU A 1 191 ? 10.732 25.538 15.639 1.00 13.27 616 LEU A N 1
ATOM 1662 C CA A LEU A 1 191 ? 9.457 24.861 15.803 0.50 13.07 616 LEU A CA 1
ATOM 1663 C CA B LEU A 1 191 ? 9.491 24.816 15.689 0.50 14.15 616 LEU A CA 1
ATOM 1664 C C . LEU A 1 191 ? 8.371 25.694 15.154 1.00 14.18 616 LEU A C 1
ATOM 1665 O O . LEU A 1 191 ? 8.258 26.896 15.461 1.00 15.20 616 LEU A O 1
ATOM 1674 N N . LYS A 1 192 ? 7.549 25.076 14.326 1.00 13.10 617 LYS A N 1
ATOM 1675 C CA A LYS A 1 192 ? 6.380 25.717 13.825 0.60 13.05 617 LYS A CA 1
ATOM 1676 C CA B LYS A 1 192 ? 6.369 25.738 13.823 0.40 13.60 617 LYS A CA 1
ATOM 1677 C C . LYS A 1 192 ? 5.178 25.070 14.466 1.00 13.20 617 LYS A C 1
ATOM 1678 O O . LYS A 1 192 ? 4.967 23.866 14.351 1.00 13.58 617 LYS A O 1
ATOM 1689 N N A LEU A 1 193 ? 4.428 25.892 15.179 0.50 12.62 618 LEU A N 1
ATOM 1690 N N B LEU A 1 193 ? 4.438 25.866 15.218 0.50 13.19 618 LEU A N 1
ATOM 1691 C CA A LEU A 1 193 ? 3.346 25.433 16.004 0.50 12.26 618 LEU A CA 1
ATOM 1692 C CA B LEU A 1 193 ? 3.381 25.337 16.033 0.50 13.14 618 LEU A CA 1
ATOM 1693 C C A LEU A 1 193 ? 2.239 24.891 15.137 0.50 12.47 618 LEU A C 1
ATOM 1694 C C B LEU A 1 193 ? 2.250 24.887 15.158 0.50 12.97 618 LEU A C 1
ATOM 1695 O O A LEU A 1 193 ? 1.956 25.424 14.052 0.50 12.61 618 LEU A O 1
ATOM 1696 O O B LEU A 1 193 ? 1.964 25.475 14.104 0.50 13.05 618 LEU A O 1
ATOM 1705 N N . ASP A 1 194 ? 1.600 23.837 15.623 1.00 13.16 619 ASP A N 1
ATOM 1706 C CA . ASP A 1 194 ? 0.489 23.289 14.953 1.00 13.41 619 ASP A CA 1
ATOM 1707 C C . ASP A 1 194 ? -0.669 24.277 14.953 1.00 12.91 619 ASP A C 1
ATOM 1708 O O . ASP A 1 194 ? -0.898 24.976 15.906 1.00 11.97 619 ASP A O 1
ATOM 1713 N N . ARG A 1 195 ? -1.373 24.318 13.838 1.00 12.47 620 ARG A N 1
ATOM 1714 C CA . ARG A 1 195 ? -2.482 25.195 13.689 1.00 12.85 620 ARG A CA 1
ATOM 1715 C C . ARG A 1 195 ? -3.552 24.988 14.745 1.00 13.58 620 ARG A C 1
ATOM 1716 O O . ARG A 1 195 ? -4.308 25.889 15.020 1.00 14.25 620 ARG A O 1
ATOM 1724 N N . GLY A 1 196 ? -3.633 23.795 15.297 1.00 14.96 621 GLY A N 1
ATOM 1725 C CA . GLY A 1 196 ? -4.570 23.499 16.388 1.00 16.56 621 GLY A CA 1
ATOM 1726 C C . GLY A 1 196 ? -4.291 24.330 17.610 1.00 17.38 621 GLY A C 1
ATOM 1727 O O . GLY A 1 196 ? -5.205 24.662 18.373 1.00 18.47 621 GLY A O 1
ATOM 1728 N N . ILE A 1 197 ? -3.048 24.741 17.772 1.00 17.41 622 ILE A N 1
ATOM 1729 C CA . ILE A 1 197 ? -2.696 25.658 18.863 1.00 19.60 622 ILE A CA 1
ATOM 1730 C C . ILE A 1 197 ? -2.902 27.104 18.521 1.00 19.60 622 ILE A C 1
ATOM 1731 O O . ILE A 1 197 ? -3.227 27.928 19.392 1.00 21.18 622 ILE A O 1
ATOM 1736 N N . THR A 1 198 ? -2.654 27.463 17.278 1.00 18.06 623 THR A N 1
ATOM 1737 C CA . THR A 1 198 ? -2.466 28.860 16.922 1.00 18.30 623 THR A CA 1
ATOM 1738 C C . THR A 1 198 ? -3.701 29.518 16.314 1.00 18.68 623 THR A C 1
ATOM 1739 O O . THR A 1 198 ? -3.863 30.734 16.406 1.00 18.57 623 THR A O 1
ATOM 1743 N N . GLY A 1 199 ? -4.564 28.713 15.704 1.00 19.19 624 GLY A N 1
ATOM 1744 C CA . GLY A 1 199 ? -5.712 29.200 14.969 1.00 19.82 624 GLY A CA 1
ATOM 1745 C C . GLY A 1 199 ? -6.582 30.161 15.774 1.00 21.12 624 GLY A C 1
ATOM 1746 O O . GLY A 1 199 ? -7.031 31.178 15.231 1.00 21.81 624 GLY A O 1
ATOM 1747 N N . ASP A 1 200 ? -6.804 29.856 17.055 1.00 21.04 625 ASP A N 1
ATOM 1748 C CA . ASP A 1 200 ? -7.673 30.692 17.896 1.00 22.56 625 ASP A CA 1
ATOM 1749 C C . ASP A 1 200 ? -6.898 31.467 18.938 1.00 21.58 625 ASP A C 1
ATOM 1750 O O . ASP A 1 200 ? -7.420 31.753 20.029 1.00 22.83 625 ASP A O 1
ATOM 1755 N N . ILE A 1 201 ? -5.649 31.824 18.627 1.00 20.68 626 ILE A N 1
ATOM 1756 C CA . ILE A 1 201 ? -4.809 32.478 19.608 1.00 20.07 626 ILE A CA 1
ATOM 1757 C C . ILE A 1 201 ? -5.403 33.762 20.152 1.00 20.27 626 ILE A C 1
ATOM 1758 O O . ILE A 1 201 ? -5.251 34.064 21.332 1.00 20.49 626 ILE A O 1
ATOM 1763 N N . ALA A 1 202 ? -6.059 34.527 19.289 1.00 19.82 627 ALA A N 1
ATOM 1764 C CA . ALA A 1 202 ? -6.576 35.831 19.693 1.00 21.26 627 ALA A CA 1
ATOM 1765 C C . ALA A 1 202 ? -7.681 35.679 20.742 1.00 21.48 627 ALA A C 1
ATOM 1766 O O . ALA A 1 202 ? -7.820 36.536 21.608 1.00 23.14 627 ALA A O 1
ATOM 1768 N N . SER A 1 203 ? -8.432 34.580 20.670 1.00 21.61 628 SER A N 1
ATOM 1769 C CA . SER A 1 203 ? -9.669 34.406 21.452 1.00 21.88 628 SER A CA 1
ATOM 1770 C C . SER A 1 203 ? -9.600 33.330 22.516 1.00 21.87 628 SER A C 1
ATOM 1771 O O . SER A 1 203 ? -10.433 33.325 23.418 1.00 22.32 628 SER A O 1
ATOM 1774 N N . ALA A 1 204 ? -8.603 32.450 22.456 1.00 20.09 629 ALA A N 1
ATOM 1775 C CA . ALA A 1 204 ? -8.574 31.294 23.315 1.00 19.60 629 ALA A CA 1
ATOM 1776 C C . ALA A 1 204 ? -7.419 31.338 24.315 1.00 20.25 629 ALA A C 1
ATOM 1777 O O . ALA A 1 204 ? -6.255 31.270 23.955 1.00 18.78 629 ALA A O 1
ATOM 1779 N N . ARG A 1 205 ? -7.807 31.503 25.579 1.00 20.49 630 ARG A N 1
ATOM 1780 C CA . ARG A 1 205 ? -6.966 31.305 26.757 1.00 21.56 630 ARG A CA 1
ATOM 1781 C C . ARG A 1 205 ? -6.001 30.135 26.669 1.00 20.65 630 ARG A C 1
ATOM 1782 O O . ARG A 1 205 ? -4.784 30.288 26.895 1.00 20.18 630 ARG A O 1
ATOM 1790 N N . ASP A 1 206 ? -6.540 28.974 26.340 1.00 20.06 631 ASP A N 1
ATOM 1791 C CA . ASP A 1 206 ? -5.769 27.734 26.386 1.00 20.51 631 ASP A CA 1
ATOM 1792 C C . ASP A 1 206 ? -4.716 27.763 25.305 1.00 18.53 631 ASP A C 1
ATOM 1793 O O . ASP A 1 206 ? -3.609 27.347 25.538 1.00 17.93 631 ASP A O 1
ATOM 1798 N N . SER A 1 207 ? -5.060 28.296 24.135 1.00 17.09 632 SER A N 1
ATOM 1799 C CA . SER A 1 207 ? -4.074 28.434 23.062 1.00 16.48 632 SER A CA 1
ATOM 1800 C C . SER A 1 207 ? -2.941 29.382 23.438 1.00 16.33 632 SER A C 1
ATOM 1801 O O . SER A 1 207 ? -1.765 29.088 23.221 1.00 13.97 632 SER A O 1
ATOM 1804 N N . GLN A 1 208 ? -3.299 30.508 24.024 1.00 16.01 633 GLN A N 1
ATOM 1805 C CA . GLN A 1 208 ? -2.311 31.445 24.532 1.00 16.64 633 GLN A CA 1
ATOM 1806 C C . GLN A 1 208 ? -1.381 30.777 25.523 1.00 16.35 633 GLN A C 1
ATOM 1807 O O . GLN A 1 208 ? -0.154 30.985 25.477 1.00 16.43 633 GLN A O 1
ATOM 1813 N N . GLU A 1 209 ? -1.929 29.944 26.396 1.00 16.11 634 GLU A N 1
ATOM 1814 C CA . GLU A 1 209 ? -1.082 29.289 27.401 1.00 17.57 634 GLU A CA 1
ATOM 1815 C C . GLU A 1 209 ? -0.182 28.235 26.728 1.00 16.60 634 GLU A C 1
ATOM 1816 O O . GLU A 1 209 ? 0.963 28.046 27.117 1.00 16.72 634 GLU A O 1
ATOM 1822 N N . LYS A 1 210 ? -0.740 27.522 25.752 1.00 15.82 635 LYS A N 1
ATOM 1823 C CA . LYS A 1 210 ? 0.038 26.482 25.028 1.00 15.80 635 LYS A CA 1
ATOM 1824 C C . LYS A 1 210 ? 1.215 27.120 24.368 1.00 15.57 635 LYS A C 1
ATOM 1825 O O . LYS A 1 210 ? 2.340 26.619 24.392 1.00 15.20 635 LYS A O 1
ATOM 1831 N N . ILE A 1 211 ? 0.957 28.261 23.744 1.00 16.11 636 ILE A N 1
ATOM 1832 C CA . ILE A 1 211 ? 2.014 28.915 23.046 1.00 17.23 636 ILE A CA 1
ATOM 1833 C C . ILE A 1 211 ? 3.091 29.391 24.038 1.00 17.90 636 ILE A C 1
ATOM 1834 O O . ILE A 1 211 ? 4.283 29.196 23.768 1.00 17.89 636 ILE A O 1
ATOM 1839 N N . ARG A 1 212 ? 2.693 29.965 25.176 1.00 17.25 637 ARG A N 1
ATOM 1840 C CA A ARG A 1 212 ? 3.685 30.422 26.114 0.50 17.72 637 ARG A CA 1
ATOM 1841 C CA B ARG A 1 212 ? 3.610 30.411 26.229 0.50 17.83 637 ARG A CA 1
ATOM 1842 C C . ARG A 1 212 ? 4.445 29.257 26.767 1.00 17.33 637 ARG A C 1
ATOM 1843 O O . ARG A 1 212 ? 5.642 29.388 27.041 1.00 17.71 637 ARG A O 1
ATOM 1858 N N . GLU A 1 213 ? 3.797 28.118 26.957 1.00 16.07 638 GLU A N 1
ATOM 1859 C CA . GLU A 1 213 ? 4.507 26.926 27.421 1.00 16.28 638 GLU A CA 1
ATOM 1860 C C . GLU A 1 213 ? 5.641 26.575 26.455 1.00 15.51 638 GLU A C 1
ATOM 1861 O O . GLU A 1 213 ? 6.698 26.098 26.868 1.00 15.70 638 GLU A O 1
ATOM 1867 N N . ILE A 1 214 ? 5.398 26.781 25.172 1.00 14.74 639 ILE A N 1
ATOM 1868 C CA . ILE A 1 214 ? 6.393 26.420 24.167 1.00 14.19 639 ILE A CA 1
ATOM 1869 C C . ILE A 1 214 ? 7.436 27.494 24.072 1.00 14.18 639 ILE A C 1
ATOM 1870 O O . ILE A 1 214 ? 8.630 27.204 24.128 1.00 15.56 639 ILE A O 1
ATOM 1875 N N . THR A 1 215 ? 7.0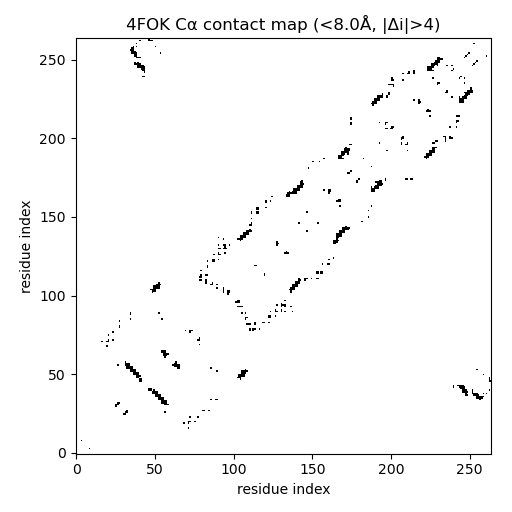14 28.754 23.976 1.00 13.93 640 THR A N 1
ATOM 1876 C CA . THR A 1 215 ? 7.992 29.803 23.730 1.00 14.93 640 THR A CA 1
ATOM 1877 C C . THR A 1 215 ? 8.890 29.944 24.962 1.00 15.13 640 THR A C 1
ATOM 1878 O O . THR A 1 215 ? 10.081 30.162 24.835 1.00 15.81 640 THR A O 1
ATOM 1882 N N . SER A 1 216 ? 8.329 29.715 26.144 1.00 15.13 641 SER A N 1
ATOM 1883 C CA . SER A 1 216 ? 9.111 29.809 27.376 1.00 16.24 641 SER A CA 1
ATOM 1884 C C . SER A 1 216 ? 10.210 28.756 27.475 1.00 16.30 641 SER A C 1
ATOM 1885 O O . SER A 1 216 ? 11.179 28.957 28.175 1.00 17.37 641 SER A O 1
ATOM 1888 N N . ARG A 1 217 ? 10.067 27.663 26.739 1.00 16.14 642 ARG A N 1
ATOM 1889 C CA . ARG A 1 217 ? 11.071 26.649 26.667 1.00 16.30 642 ARG A CA 1
ATOM 1890 C C . ARG A 1 217 ? 11.950 26.826 25.447 1.00 17.45 642 ARG A C 1
ATOM 1891 O O . ARG A 1 217 ? 13.153 26.536 25.492 1.00 17.07 642 ARG A O 1
ATOM 1899 N N . ALA A 1 218 ? 11.353 27.290 24.351 1.00 16.73 643 ALA A N 1
ATOM 1900 C CA . ALA A 1 218 ? 12.085 27.443 23.110 1.00 17.03 643 ALA A CA 1
ATOM 1901 C C . ALA A 1 218 ? 13.113 28.548 23.223 1.00 18.03 643 ALA A C 1
ATOM 1902 O O . ALA A 1 218 ? 14.251 28.370 22.832 1.00 16.06 643 ALA A O 1
ATOM 1904 N N . GLN A 1 219 ? 12.712 29.679 23.796 1.00 18.93 644 GLN A N 1
ATOM 1905 C CA . GLN A 1 219 ? 13.551 30.846 23.805 1.00 21.48 644 GLN A CA 1
ATOM 1906 C C . GLN A 1 219 ? 14.901 30.577 24.470 1.00 21.37 644 GLN A C 1
ATOM 1907 O O . GLN A 1 219 ? 15.920 30.714 23.822 1.00 21.93 644 GLN A O 1
ATOM 1913 N N . PRO A 1 220 ? 14.915 30.102 25.728 1.00 22.59 645 PRO A N 1
ATOM 1914 C CA . PRO A 1 220 ? 16.211 29.883 26.390 1.00 22.27 645 PRO A CA 1
ATOM 1915 C C . PRO A 1 220 ? 17.016 28.727 25.793 1.00 22.90 645 PRO A C 1
ATOM 1916 O O . PRO A 1 220 ? 18.207 28.640 26.024 1.00 22.74 645 PRO A O 1
ATOM 1920 N N . ALA A 1 221 ? 16.358 27.849 25.025 1.00 21.52 646 ALA A N 1
ATOM 1921 C CA . ALA A 1 221 ? 17.011 26.759 24.345 1.00 20.54 646 ALA A CA 1
ATOM 1922 C C . ALA A 1 221 ? 17.568 27.188 22.993 1.00 20.44 646 ALA A C 1
ATOM 1923 O O . ALA A 1 221 ? 18.208 26.392 22.319 1.00 20.34 646 ALA A O 1
ATOM 1925 N N . GLY A 1 222 ? 17.311 28.418 22.580 1.00 19.19 647 GLY A N 1
ATOM 1926 C CA . GLY A 1 222 ? 17.811 28.912 21.300 1.00 18.75 647 GLY A CA 1
ATOM 1927 C C . GLY A 1 222 ? 17.050 28.314 20.119 1.00 18.41 647 GLY A C 1
ATOM 1928 O O . GLY A 1 222 ? 17.613 28.111 19.050 1.00 19.04 647 GLY A O 1
ATOM 1929 N N . ILE A 1 223 ? 15.798 27.945 20.365 1.00 16.34 648 ILE A N 1
ATOM 1930 C CA . ILE A 1 223 ? 14.920 27.398 19.327 1.00 14.00 648 ILE A CA 1
ATOM 1931 C C . ILE A 1 223 ? 13.933 28.477 18.882 1.00 13.50 648 ILE A C 1
ATOM 1932 O O . ILE A 1 223 ? 13.197 29.035 19.699 1.00 13.35 648 ILE A O 1
ATOM 1937 N N . LEU A 1 224 ? 13.917 28.751 17.584 1.00 12.33 649 LEU A N 1
ATOM 1938 C CA . LEU A 1 224 ? 13.022 29.731 17.006 1.00 13.04 649 LEU A CA 1
ATOM 1939 C C . LEU A 1 224 ? 11.614 29.145 16.967 1.00 13.49 649 LEU A C 1
ATOM 1940 O O . LEU A 1 224 ? 11.460 27.958 16.730 1.00 13.87 649 LEU A O 1
ATOM 1945 N N . THR A 1 225 ? 10.613 29.970 17.222 1.00 12.83 650 THR A N 1
ATOM 1946 C CA . THR A 1 225 ? 9.226 29.545 17.138 1.00 12.96 650 THR A CA 1
ATOM 1947 C C . THR A 1 225 ? 8.522 30.256 15.995 1.00 12.50 650 THR A C 1
ATOM 1948 O O . THR A 1 225 ? 8.827 31.399 15.677 1.00 12.26 650 THR A O 1
ATOM 1952 N N . MET A 1 226 ? 7.584 29.551 15.384 1.00 11.93 651 MET A N 1
ATOM 1953 C CA . MET A 1 226 ? 6.915 30.012 14.192 1.00 12.90 651 MET A CA 1
ATOM 1954 C C . MET A 1 226 ? 5.447 29.651 14.243 1.00 13.10 651 MET A C 1
ATOM 1955 O O . MET A 1 226 ? 5.080 28.653 14.831 1.00 13.84 651 MET A O 1
ATOM 1960 N N . ALA A 1 227 ? 4.610 30.484 13.645 1.00 11.93 652 ALA A N 1
ATOM 1961 C CA . ALA A 1 227 ? 3.200 30.187 13.556 1.00 11.47 652 ALA A CA 1
ATOM 1962 C C . ALA A 1 227 ? 2.832 30.386 12.108 1.00 10.52 652 ALA A C 1
ATOM 1963 O O . ALA A 1 227 ? 3.395 31.247 11.405 1.00 11.05 652 ALA A O 1
ATOM 1965 N N . GLU A 1 228 ? 1.867 29.612 11.678 1.00 9.91 653 GLU A N 1
ATOM 1966 C CA . GLU A 1 228 ? 1.380 29.706 10.326 1.00 10.32 653 GLU A CA 1
ATOM 1967 C C . GLU A 1 228 ? -0.117 29.860 10.271 1.00 9.36 653 GLU A C 1
ATOM 1968 O O . GLU A 1 228 ? -0.796 29.833 11.282 1.00 10.70 653 GLU A O 1
ATOM 1974 N N . PHE A 1 229 ? -0.605 30.013 9.056 1.00 11.20 654 PHE A N 1
ATOM 1975 C CA . PHE A 1 229 ? -2.006 30.273 8.742 1.00 12.23 654 PHE A CA 1
ATOM 1976 C C . PHE A 1 229 ? -2.507 31.499 9.455 1.00 13.05 654 PHE A C 1
ATOM 1977 O O . PHE A 1 229 ? -3.670 31.563 9.867 1.00 12.83 654 PHE A O 1
ATOM 1985 N N . VAL A 1 230 ? -1.623 32.478 9.616 1.00 13.61 655 VAL A N 1
ATOM 1986 C CA . VAL A 1 230 ? -1.995 33.686 10.330 1.00 13.77 655 VAL A CA 1
ATOM 1987 C C . VAL A 1 230 ? -2.893 34.472 9.399 1.00 14.49 655 VAL A C 1
ATOM 1988 O O . VAL A 1 230 ? -2.500 34.858 8.273 1.00 15.21 655 VAL A O 1
ATOM 1992 N N . ALA A 1 231 ? -4.108 34.706 9.865 1.00 14.00 656 ALA A N 1
ATOM 1993 C CA . ALA A 1 231 ? -5.174 35.198 8.988 1.00 14.69 656 ALA A CA 1
ATOM 1994 C C . ALA A 1 231 ? -5.695 36.591 9.323 1.00 14.91 656 ALA A C 1
ATOM 1995 O O . ALA A 1 231 ? -6.477 37.166 8.552 1.00 14.84 656 ALA A O 1
ATOM 1997 N N . ASP A 1 232 ? -5.247 37.170 10.435 1.00 14.83 657 ASP A N 1
ATOM 1998 C CA . ASP A 1 232 ? -5.747 38.468 10.817 1.00 15.87 657 ASP A CA 1
ATOM 1999 C C . ASP A 1 232 ? -4.770 39.153 11.733 1.00 15.56 657 ASP A C 1
ATOM 2000 O O . ASP A 1 232 ? -3.848 38.539 12.255 1.00 14.55 657 ASP A O 1
ATOM 2005 N N . ALA A 1 233 ? -5.032 40.440 11.964 1.00 15.54 658 ALA A N 1
ATOM 2006 C CA . ALA A 1 233 ? -4.161 41.299 12.745 1.00 16.68 658 ALA A CA 1
ATOM 2007 C C . ALA A 1 233 ? -4.122 40.950 14.228 1.00 16.35 658 ALA A C 1
ATOM 2008 O O . ALA A 1 233 ? -3.066 40.997 14.849 1.00 16.99 658 ALA A O 1
ATOM 2010 N N . GLN A 1 234 ? -5.268 40.586 14.803 1.00 16.11 659 GLN A N 1
ATOM 2011 C CA . GLN A 1 234 ? -5.303 40.210 16.204 1.00 17.33 659 GLN A CA 1
ATOM 2012 C C . GLN A 1 234 ? -4.458 38.985 16.503 1.00 16.08 659 GLN A C 1
ATOM 2013 O O . GLN A 1 234 ? -3.736 38.914 17.498 1.00 17.07 659 GLN A O 1
ATOM 2019 N N . SER A 1 235 ? -4.529 38.034 15.590 1.00 15.61 660 SER A N 1
ATOM 2020 C CA . SER A 1 235 ? -3.753 36.815 15.721 1.00 15.66 660 SER A CA 1
ATOM 2021 C C . SER A 1 235 ? -2.278 37.175 15.641 1.00 14.50 660 SER A C 1
ATOM 2022 O O . SER A 1 235 ? -1.512 36.795 16.487 1.00 13.05 660 SER A O 1
ATOM 2025 N N . MET A 1 236 ? -1.874 37.894 14.611 1.00 15.33 661 MET A N 1
ATOM 2026 C CA A MET A 1 236 ? -0.481 38.294 14.475 0.50 16.08 661 MET A CA 1
ATOM 2027 C CA B MET A 1 236 ? -0.483 38.323 14.465 0.50 15.57 661 MET A CA 1
ATOM 2028 C C . MET A 1 236 ? 0.015 38.990 15.735 1.00 16.53 661 MET A C 1
ATOM 2029 O O . MET A 1 236 ? 1.095 38.687 16.219 1.00 17.55 661 MET A O 1
ATOM 2038 N N . SER A 1 237 ? -0.796 39.891 16.293 1.00 17.24 662 SER A N 1
ATOM 2039 C CA A SER A 1 237 ? -0.423 40.606 17.518 0.50 17.86 662 SER A CA 1
ATOM 2040 C CA B SER A 1 237 ? -0.424 40.625 17.479 0.50 17.96 662 SER A CA 1
ATOM 2041 C C . SER A 1 237 ? -0.251 39.680 18.691 1.00 18.26 662 SER A C 1
ATOM 2042 O O . SER A 1 237 ? 0.682 39.837 19.493 1.00 19.79 662 SER A O 1
ATOM 2047 N N . SER A 1 238 ? -1.147 38.720 18.820 1.00 18.51 663 SER A N 1
ATOM 2048 C CA . SER A 1 238 ? -1.079 37.761 19.872 1.00 19.46 663 SER A CA 1
ATOM 2049 C C . SER A 1 238 ? 0.235 36.960 19.807 1.00 18.74 663 SER A C 1
ATOM 2050 O O . SER A 1 238 ? 0.835 36.650 20.844 1.00 18.05 663 SER A O 1
ATOM 2053 N N . PHE A 1 239 ? 0.697 36.653 18.591 1.00 18.14 664 PHE A N 1
ATOM 2054 C CA . PHE A 1 239 ? 1.949 35.864 18.443 1.00 18.34 664 PHE A CA 1
ATOM 2055 C C . PHE A 1 239 ? 3.139 36.702 18.869 1.00 18.67 664 PHE A C 1
ATOM 2056 O O . PHE A 1 239 ? 4.040 36.202 19.528 1.00 18.59 664 PHE A O 1
ATOM 2064 N N . PHE A 1 240 ? 3.122 37.974 18.484 1.00 18.68 665 PHE A N 1
ATOM 2065 C CA . PHE A 1 240 ? 4.147 38.898 18.872 1.00 19.07 665 PHE A CA 1
ATOM 2066 C C . PHE A 1 240 ? 4.200 38.954 20.418 1.00 20.18 665 PHE A C 1
ATOM 2067 O O . PHE A 1 240 ? 5.230 38.667 21.030 1.00 18.99 665 PHE A O 1
ATOM 2075 N N . SER A 1 241 ? 3.057 39.248 21.030 1.00 20.76 666 SER A N 1
ATOM 2076 C CA . SER A 1 241 ? 2.940 39.232 22.505 1.00 21.35 666 SER A CA 1
ATOM 2077 C C . SER A 1 241 ? 3.432 37.966 23.194 1.00 21.08 666 SER A C 1
ATOM 2078 O O . SER A 1 241 ? 4.074 38.057 24.235 1.00 21.12 666 SER A O 1
ATOM 2081 N N . ALA A 1 242 ? 3.155 36.805 22.601 1.00 19.91 667 ALA A N 1
ATOM 2082 C CA . ALA A 1 242 ? 3.537 35.513 23.140 1.00 20.05 667 ALA A CA 1
ATOM 2083 C C . ALA A 1 242 ? 5.016 35.184 22.889 1.00 18.82 667 ALA A C 1
ATOM 2084 O O . ALA A 1 242 ? 5.470 34.176 23.314 1.00 20.39 667 ALA A O 1
ATOM 2086 N N . GLY A 1 243 ? 5.756 36.039 22.212 1.00 18.39 668 GLY A N 1
ATOM 2087 C CA . GLY A 1 243 ? 7.195 35.782 21.986 1.00 17.95 668 GLY A CA 1
ATOM 2088 C C . GLY A 1 243 ? 7.466 34.838 20.806 1.00 16.28 668 GLY A C 1
ATOM 2089 O O . GLY A 1 243 ? 8.549 34.312 20.692 1.00 17.20 668 GLY A O 1
ATOM 2090 N N . VAL A 1 244 ? 6.508 34.672 19.899 1.00 14.86 669 VAL A N 1
ATOM 2091 C CA . VAL A 1 244 ? 6.733 33.848 18.709 1.00 14.37 669 VAL A CA 1
ATOM 2092 C C . VAL A 1 244 ? 7.640 34.627 17.741 1.00 13.89 669 VAL A C 1
ATOM 2093 O O . VAL A 1 244 ? 7.403 35.800 17.499 1.00 13.89 669 VAL A O 1
ATOM 2097 N N . ASP A 1 245 ? 8.640 33.960 17.173 1.00 13.14 670 ASP A N 1
ATOM 2098 C CA . ASP A 1 245 ? 9.623 34.629 16.346 1.00 12.55 670 ASP A CA 1
ATOM 2099 C C . ASP A 1 245 ? 9.117 34.955 14.971 1.00 12.72 670 ASP A C 1
ATOM 2100 O O . ASP A 1 245 ? 9.436 36.019 14.463 1.00 12.96 670 ASP A O 1
ATOM 2105 N N . TYR A 1 246 ? 8.377 34.035 14.359 1.00 12.09 671 TYR A N 1
ATOM 2106 C CA . TYR A 1 246 ? 7.959 34.196 12.975 1.00 12.95 671 TYR A CA 1
ATOM 2107 C C . TYR A 1 246 ? 6.526 33.877 12.758 1.00 11.50 671 TYR A C 1
ATOM 2108 O O . TYR A 1 246 ? 5.970 32.995 13.394 1.00 11.46 671 TYR A O 1
ATOM 2117 N N . VAL A 1 247 ? 5.942 34.561 11.782 1.00 11.72 672 VAL A N 1
ATOM 2118 C CA . VAL A 1 247 ? 4.576 34.240 11.352 1.00 11.91 672 VAL A CA 1
ATOM 2119 C C . VAL A 1 247 ? 4.493 34.234 9.847 1.00 11.57 672 VAL A C 1
ATOM 2120 O O . VAL A 1 247 ? 5.243 34.923 9.158 1.00 11.82 672 VAL A O 1
ATOM 2124 N N . GLN A 1 248 ? 3.564 33.438 9.354 1.00 11.27 673 GLN A N 1
ATOM 2125 C CA . GLN A 1 248 ? 3.280 33.359 7.934 1.00 10.70 673 GLN A CA 1
ATOM 2126 C C . GLN A 1 248 ? 1.813 33.076 7.779 1.00 10.65 673 GLN A C 1
ATOM 2127 O O . GLN A 1 248 ? 1.162 32.610 8.722 1.00 11.10 673 GLN A O 1
ATOM 2133 N N . GLY A 1 249 ? 1.305 33.310 6.582 1.00 11.23 674 GLY A N 1
ATOM 2134 C CA . GLY A 1 249 ? -0.106 33.090 6.323 1.00 12.17 674 GLY A CA 1
ATOM 2135 C C . GLY A 1 249 ? -0.630 34.207 5.473 1.00 11.75 674 GLY A C 1
ATOM 2136 O O . GLY A 1 249 ? 0.067 35.199 5.256 1.00 12.69 674 GLY A O 1
ATOM 2137 N N . ASP A 1 250 ? -1.849 34.059 4.965 1.00 12.38 675 ASP A N 1
ATOM 2138 C CA . ASP A 1 250 ? -2.300 34.981 3.929 1.00 14.56 675 ASP A CA 1
ATOM 2139 C C . ASP A 1 250 ? -2.398 36.411 4.411 1.00 14.11 675 ASP A C 1
ATOM 2140 O O . ASP A 1 250 ? -2.218 37.332 3.623 1.00 15.46 675 ASP A O 1
ATOM 2145 N N . PHE A 1 251 ? -2.619 36.605 5.696 1.00 14.62 676 PHE A N 1
ATOM 2146 C CA . PHE A 1 251 ? -2.621 37.969 6.235 1.00 15.34 676 PHE A CA 1
ATOM 2147 C C . PHE A 1 251 ? -1.271 38.637 6.192 1.00 16.40 676 PHE A C 1
ATOM 2148 O O . PHE A 1 251 ? -1.167 39.870 6.017 1.00 15.14 676 PHE A O 1
ATOM 2156 N N . VAL A 1 252 ? -0.214 37.836 6.334 1.00 15.71 677 VAL A N 1
ATOM 2157 C CA . VAL A 1 252 ? 1.137 38.348 6.215 1.00 16.71 677 VAL A CA 1
ATOM 2158 C C . VAL A 1 252 ? 1.432 38.580 4.757 1.00 17.91 677 VAL A C 1
ATOM 2159 O O . VAL A 1 252 ? 1.888 39.666 4.397 1.00 19.21 677 VAL A O 1
ATOM 2163 N N . ALA A 1 253 ? 1.188 37.546 3.936 1.00 17.23 678 ALA A N 1
ATOM 2164 C CA . ALA A 1 253 ? 1.435 37.557 2.502 1.00 18.79 678 ALA A CA 1
ATOM 2165 C C . ALA A 1 253 ? 1.019 36.216 1.922 1.00 19.51 678 ALA A C 1
ATOM 2166 O O . ALA A 1 253 ? 1.248 35.189 2.539 1.00 19.12 678 ALA A O 1
ATOM 2168 N N . PRO A 1 254 ? 0.348 36.212 0.748 1.00 22.86 679 PRO A N 1
ATOM 2169 C CA . PRO A 1 254 ? -0.098 34.993 0.121 1.00 23.85 679 PRO A CA 1
ATOM 2170 C C . PRO A 1 254 ? 1.118 34.282 -0.507 1.00 23.65 679 PRO A C 1
ATOM 2171 O O . PRO A 1 254 ? 2.156 34.906 -0.638 1.00 24.04 679 PRO A O 1
ATOM 2175 N N . THR A 1 255 ? 0.992 32.994 -0.809 1.00 25.14 680 THR A N 1
ATOM 2176 C CA . THR A 1 255 ? 2.005 32.282 -1.571 1.00 25.64 680 THR A CA 1
ATOM 2177 C C . THR A 1 255 ? 1.976 32.820 -3.025 1.00 24.43 680 THR A C 1
ATOM 2178 O O . THR A 1 255 ? 0.923 33.222 -3.535 1.00 23.98 680 THR A O 1
ATOM 2182 N N . GLY A 1 256 ? 3.129 32.856 -3.681 1.00 22.76 681 GLY A N 1
ATOM 2183 C CA . GLY A 1 256 ? 3.174 33.252 -5.076 1.00 21.89 681 GLY A CA 1
ATOM 2184 C C . GLY A 1 256 ? 4.493 32.935 -5.709 1.00 21.69 681 GLY A C 1
ATOM 2185 O O . GLY A 1 256 ? 5.442 32.528 -5.030 1.00 17.82 681 GLY A O 1
ATOM 2186 N N . PRO A 1 257 ? 4.587 33.162 -7.027 1.00 21.83 682 PRO A N 1
ATOM 2187 C CA . PRO A 1 257 ? 5.795 32.878 -7.754 1.00 22.52 682 PRO A CA 1
ATOM 2188 C C . PRO A 1 257 ? 6.982 33.727 -7.412 1.00 22.28 682 PRO A C 1
ATOM 2189 O O . PRO A 1 257 ? 8.114 33.284 -7.578 1.00 22.74 682 PRO A O 1
ATOM 2193 N N . LEU A 1 258 ? 6.725 34.945 -6.951 1.00 22.56 683 LEU A N 1
ATOM 2194 C CA . LEU A 1 258 ? 7.733 35.977 -6.850 1.00 22.79 683 LEU A CA 1
ATOM 2195 C C . LEU A 1 258 ? 8.221 36.127 -5.431 1.00 21.79 683 LEU A C 1
ATOM 2196 O O . LEU A 1 258 ? 7.484 35.930 -4.476 1.00 23.69 683 LEU A O 1
ATOM 2201 N N . MET A 1 259 ? 9.483 36.475 -5.323 1.00 20.86 684 MET A N 1
ATOM 2202 C CA . MET A 1 259 ? 10.073 36.860 -4.047 1.00 20.41 684 MET A CA 1
ATOM 2203 C C . MET A 1 259 ? 10.189 38.368 -3.984 1.00 21.73 684 MET A C 1
ATOM 2204 O O . MET A 1 259 ? 11.282 38.931 -4.126 1.00 21.83 684 MET A O 1
ATOM 2209 N N . ASN A 1 260 ? 9.057 38.996 -3.714 1.00 22.39 685 ASN A N 1
ATOM 2210 C CA . ASN A 1 260 ? 8.942 40.457 -3.794 1.00 24.33 685 ASN A CA 1
ATOM 2211 C C . ASN A 1 260 ? 8.469 41.080 -2.498 1.00 24.62 685 ASN A C 1
ATOM 2212 O O . ASN A 1 260 ? 8.073 42.253 -2.464 1.00 24.52 685 ASN A O 1
ATOM 2217 N N . TYR A 1 261 ? 8.516 40.303 -1.425 1.00 23.34 686 TYR A N 1
ATOM 2218 C CA . TYR A 1 261 ? 8.109 40.802 -0.144 1.00 23.59 686 TYR A CA 1
ATOM 2219 C C . TYR A 1 261 ? 9.205 41.683 0.415 1.00 24.41 686 TYR A C 1
ATOM 2220 O O . TYR A 1 261 ? 10.391 41.333 0.368 1.00 23.55 686 TYR A O 1
ATOM 2229 N N A GLU A 1 262 ? 8.796 42.830 0.945 0.50 25.10 687 GLU A N 1
ATOM 2230 N N B GLU A 1 262 ? 8.816 42.832 0.947 0.50 25.28 687 GLU A N 1
ATOM 2231 C CA A GLU A 1 262 ? 9.717 43.788 1.539 0.50 25.82 687 GLU A CA 1
ATOM 2232 C CA B GLU A 1 262 ? 9.779 43.777 1.489 0.50 26.14 687 GLU A CA 1
ATOM 2233 C C A GLU A 1 262 ? 9.883 43.453 3.000 0.50 26.57 687 GLU A C 1
ATOM 2234 C C B GLU A 1 262 ? 9.919 43.504 2.974 0.50 26.74 687 GLU A C 1
ATOM 2235 O O A GLU A 1 262 ? 8.984 43.701 3.809 0.50 27.08 687 GLU A O 1
ATOM 2236 O O B GLU A 1 262 ? 9.039 43.841 3.767 0.50 27.29 687 GLU A O 1
ATOM 2247 N N . PHE A 1 263 ? 11.018 42.852 3.337 1.00 26.90 688 PHE A N 1
ATOM 2248 C CA . PHE A 1 263 ? 11.294 42.487 4.715 1.00 28.19 688 PHE A CA 1
ATOM 2249 C C . PHE A 1 263 ? 11.949 43.623 5.507 1.00 30.73 688 PHE A C 1
ATOM 2250 O O . PHE A 1 263 ? 11.842 43.642 6.725 1.00 32.04 688 PHE A O 1
ATOM 2258 N N . GLY A 1 264 ? 12.642 44.537 4.823 1.00 33.02 689 GLY A N 1
ATOM 2259 C CA . GLY A 1 264 ? 13.345 45.658 5.483 1.00 35.17 689 GLY A CA 1
ATOM 2260 C C . GLY A 1 264 ? 14.521 45.238 6.361 1.00 36.40 689 GLY A C 1
ATOM 2261 O O . GLY A 1 264 ? 15.301 44.323 6.046 1.00 37.81 689 GLY A O 1
#

Nearest PDB structures (foldseek):
  4foj-assembly1_A  TM=1.001E+00  e=2.094E-47  Xanthomonas citri pv. citri str. 306
  4fou-assembly2_B  TM=9.798E-01  e=1.866E-47  Xanthomonas citri pv. citri str. 306
  4f48-assembly1_A  TM=9.433E-01  e=2.254E-37  Xanthomonas campestris pv. campestris
  4rnj-assembly1_A  TM=9.232E-01  e=4.130E-19  Pseudomonas aeruginosa PAO1
  3sy8-assembly1_C  TM=9.131E-01  e=2.773E-16  Pseudomonas aeruginosa PAO1

CATH classification: 3.20.20.450

Radius of gyration: 19.74 Å; Cα contacts (8 Å, |Δi|>4): 498; chains: 1; bounding box: 52×52×51 Å

Sequence (264 aa):
VSIYDPAAADRAEEERRIERRWVEQQLRREALVGDDGFLLHYQPVLNLQGEPLELYQAFLRLERNGEMMMMSPNAFMAIAEEEHDLVTTEIDRWVVARRAIRQLGERQRAGHKTHLLLVVRIGPNSFSSDPQQMIIDTIREQLAVYGVPGERLWLLQTTPESKVFTHLRNAQQFLAAVVSSAMDCKVGLEQQFGSGLDSFQLLAHFHHPAFLLKKLLDRGITGDIASARDSQEKIRREITSRAQPAGILTMAEFVADAQSMMSSSFFSAGVDYVQGDFVAPTGPLMNYEEFG

Foldseek 3Di:
DDDDDPVVVVVVVVVVLVVLVVLLVCCLVVVQKAWWWFFKAFLAPDFDQEIETAIWGNDPNDTHHCVVRVVSCVVVVNQLSVQLSQLLVVLVVCLVCV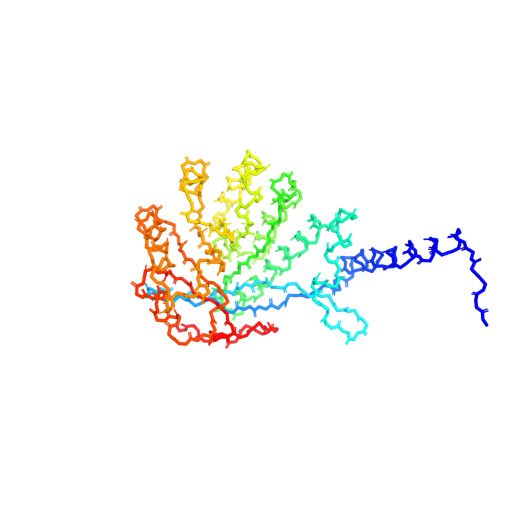VVPHNHAYEGEDELVNLPDPSSLVSLVVSCVVSVNQQCSYEYEYAPVRCVVNVVSLQSSCVSSCVSVYFYEHECQWQDPVSVVVCVRHPGQEYEHRCVLQVCLLPDPVSLVSLLSVQVVQVVSNYAYEYEQDDDDSSVVSCSVSNHTIYTHVVQNDIGNDSPDDRD

B-factor: mean 19.73, std 8.94, range [2.26, 68.13]

Solvent-accessible surface area: 12784 Å² total; per-residue (Å²): 185,116,145,168,68,75,68,49,50,98,189,53,79,88,76,100,16,105,117,23,10,84,40,0,111,96,5,32,139,53,90,17,5,46,4,21,7,13,6,0,40,19,25,62,70,125,78,41,38,0,1,0,4,41,16,42,5,91,61,153,86,95,90,31,44,28,147,42,0,57,69,9,0,109,119,69,99,2,22,22,69,0,13,53,34,9,0,33,49,0,0,92,25,0,0,73,38,38,161,70,58,66,98,0,8,0,0,0,96,2,13,23,61,1,13,71,16,89,94,0,24,37,22,0,116,95,52,10,77,103,43,48,8,64,7,49,23,0,3,0,0,1,23,7,58,87,0,82,98,67,56,184,52,2,63,95,5,26,65,40,0,57,87,38,91,7,55,3,0,0,2,77,0,19,24,34,145,84,3,37,116,5,33,84,101,6,104,0,26,0,0,0,0,45,124,58,7,2,53,64,1,41,89,8,179,65,3,63,102,70,0,108,61,3,5,64,114,0,96,114,46,61,6,45,0,0,0,15,100,2,75,56,58,130,7,53,61,24,2,110,69,6,12,0,19,10,0,1,4,108,94,19,12,93,41,16,84,116,20,111,58,165,28,114

Secondary structure (DSSP, 8-state):
-----HHHHHHHHHHHHHHHHHHHHHHHHTT-EEEEEEE-EE-SS----EEEEEEEEEETTEEE-HHHHHHHHHHTT-HHHHHHHHHHHHHHHHHHHHHTT---EEEEE--GGGTT-HHHHHHHHHHHHHHT--GGGEEEEEEHHHHHTTHHHHHHHHHHHHTTT-EEEEEEE--SHHHHHHHTT---SEEEE-HHHHTTTTT-HHHHHHHHHHHHHHHHHT-EEEE----SHHHHHHHHHTT--EE-BTTTB--BS-------